Protein AF-V9L5N9-F1 (afdb_monomer_lite)

Radius of gyration: 53.15 Å; chains: 1; bounding box: 118×44×153 Å

pLDDT: mean 70.52, std 23.65, range [28.75, 98.44]

Organism: Callorhinchus milii (NCBI:txid7868)

Secondary structure (DSSP, 8-state):
-----PPP--------------SGGGGGGSS--------------------PPPPP-------S--HHHHHHHHHHHHHHHHHTSHHHHHHHHHHHHHHHHHHHHHHHHHHHHHHHHHHHHHHHHHHHHHHHHHHHHHHHHHHIIIIIHHHHHHHHHHHHHHHHHHHHHHHHHHHHHHHS-S--TT---TTT--TTHHHHTS-S-------S---GGGHHHHHHHHHHHHHHHHHH------

Sequence (242 aa):
MPVVRAKPDIIIFHSPVDHYSSIDTIHLFVEKKTGEEDEEAQALSDPEATSATKPLRESRSEKRVSDDLSAFTDLTKQECLAWLSKKSFDHLQAKVNMEYSESDALCQTIRDTEETFIKDVNKYLAHTDMLNLRKKELLYKKWTECVYNPQQQKLNAITNQGIERRRAPILQYLDYCNKMEPVLLEDYNPDDYNPYVLHMCKPQYLKVKDSLLKNPMHFQTQSRLEEDSVLLQCQTGLKFWK

InterPro domains:
  IPR040046 Protein FAM228 [PF28229] (97-236)
  IPR040046 Protein FAM228 [PTHR28584] (51-237)

Structure (mmCIF, N/CA/C/O backbone):
data_AF-V9L5N9-F1
#
_entry.id   AF-V9L5N9-F1
#
loop_
_atom_site.group_PDB
_atom_site.id
_atom_site.type_symbol
_atom_site.label_atom_id
_atom_site.label_alt_id
_atom_site.label_comp_id
_atom_site.label_asym_id
_atom_site.label_entity_id
_atom_site.label_seq_id
_atom_site.pdbx_PDB_ins_code
_atom_site.Cartn_x
_atom_site.Cartn_y
_atom_site.Cartn_z
_atom_site.occupancy
_atom_site.B_iso_or_equiv
_atom_site.auth_seq_id
_atom_site.auth_comp_id
_atom_site.auth_asym_id
_atom_site.auth_atom_id
_atom_site.pdbx_PDB_model_num
ATOM 1 N N . MET A 1 1 ? 3.834 -26.212 64.460 1.00 39.19 1 MET A N 1
ATOM 2 C CA . MET A 1 1 ? 3.071 -26.532 63.231 1.00 39.19 1 MET A CA 1
ATOM 3 C C . MET A 1 1 ? 3.168 -25.334 62.297 1.00 39.19 1 MET A C 1
ATOM 5 O O . MET A 1 1 ? 3.064 -24.222 62.806 1.00 39.19 1 MET A O 1
ATOM 9 N N . PRO A 1 2 ? 3.487 -25.509 61.004 1.00 34.94 2 PRO A N 1
ATOM 10 C CA . PRO A 1 2 ? 3.842 -24.390 60.142 1.00 34.94 2 PRO A CA 1
ATOM 11 C C . PRO A 1 2 ? 2.596 -23.644 59.652 1.00 34.94 2 PRO A C 1
ATOM 13 O O . PRO A 1 2 ? 1.600 -24.243 59.260 1.00 34.94 2 PRO A O 1
ATOM 16 N N . VAL A 1 3 ? 2.691 -22.317 59.680 1.00 41.91 3 VAL A N 1
ATOM 17 C CA . VAL A 1 3 ? 1.712 -21.368 59.144 1.00 41.91 3 VAL A CA 1
ATOM 18 C C . VAL A 1 3 ? 1.886 -21.317 57.628 1.00 41.91 3 VAL A C 1
ATOM 20 O O . VAL A 1 3 ? 2.850 -20.734 57.134 1.00 41.91 3 VAL A O 1
ATOM 23 N N . VAL A 1 4 ? 0.965 -21.926 56.883 1.00 36.81 4 VAL A N 1
ATOM 24 C CA . VAL A 1 4 ? 0.913 -21.807 55.421 1.00 36.81 4 VAL A CA 1
ATOM 25 C C . VAL A 1 4 ? 0.045 -20.597 55.086 1.00 36.81 4 VAL A C 1
ATOM 27 O O . VAL A 1 4 ? -1.178 -20.674 55.055 1.00 36.81 4 VAL A O 1
ATOM 30 N N . ARG A 1 5 ? 0.687 -19.445 54.874 1.00 33.94 5 ARG A N 1
ATOM 31 C CA . ARG A 1 5 ? 0.040 -18.289 54.244 1.00 33.94 5 ARG A CA 1
ATOM 32 C C . ARG A 1 5 ? -0.062 -18.560 52.744 1.00 33.94 5 ARG A C 1
ATOM 34 O O . ARG A 1 5 ? 0.949 -18.502 52.046 1.00 33.94 5 ARG A O 1
ATOM 41 N N . ALA A 1 6 ? -1.268 -18.857 52.266 1.00 41.09 6 ALA A N 1
ATOM 42 C CA . ALA A 1 6 ? -1.577 -18.824 50.843 1.00 41.09 6 ALA A CA 1
ATOM 43 C C . ALA A 1 6 ? -1.470 -17.371 50.351 1.00 41.09 6 ALA A C 1
ATOM 45 O O . ALA A 1 6 ? -2.008 -16.450 50.969 1.00 41.09 6 ALA A O 1
ATOM 46 N N . LYS A 1 7 ? -0.695 -17.159 49.287 1.00 40.31 7 LYS A N 1
ATOM 47 C CA . LYS A 1 7 ? -0.558 -15.859 48.621 1.00 40.31 7 LYS A CA 1
ATOM 48 C C . LYS A 1 7 ? -1.829 -15.589 47.802 1.00 40.31 7 LYS A C 1
ATOM 50 O O . LYS A 1 7 ? -2.395 -16.546 47.282 1.00 40.31 7 LYS A O 1
ATOM 55 N N . PRO A 1 8 ? -2.271 -14.331 47.649 1.00 44.78 8 PRO A N 1
ATOM 56 C CA . PRO A 1 8 ? -3.324 -14.013 46.697 1.00 44.78 8 PRO A CA 1
ATOM 57 C C . PRO A 1 8 ? -2.760 -14.134 45.277 1.00 44.78 8 PRO A C 1
ATOM 59 O O . PRO A 1 8 ? -1.847 -13.394 44.902 1.00 44.78 8 PRO A O 1
ATOM 62 N N . ASP A 1 9 ? -3.292 -15.074 44.501 1.00 36.75 9 ASP A N 1
ATOM 63 C CA . ASP A 1 9 ? -3.024 -15.170 43.071 1.00 36.75 9 ASP A CA 1
ATOM 64 C C . ASP A 1 9 ? -3.636 -13.949 42.373 1.00 36.75 9 ASP A C 1
ATOM 66 O O . ASP A 1 9 ? -4.853 -13.793 42.259 1.00 36.75 9 ASP A O 1
ATOM 70 N N . ILE A 1 10 ? -2.771 -13.035 41.937 1.00 37.66 10 ILE A N 1
ATOM 71 C CA . ILE A 1 10 ? -3.142 -11.895 41.101 1.00 37.66 10 ILE A CA 1
ATOM 72 C C . ILE A 1 10 ? -3.425 -12.444 39.701 1.00 37.66 10 ILE A C 1
ATOM 74 O O . ILE A 1 10 ? -2.506 -12.824 38.977 1.00 37.66 10 ILE A O 1
ATOM 78 N N . ILE A 1 11 ? -4.696 -12.471 39.303 1.00 39.16 11 ILE A N 1
ATOM 79 C CA . ILE A 1 11 ? -5.084 -12.770 37.921 1.00 39.16 11 ILE A CA 1
ATOM 80 C C . ILE A 1 11 ? -4.757 -11.536 37.072 1.00 39.16 11 ILE A C 1
ATOM 82 O O . ILE A 1 11 ? -5.504 -10.557 37.042 1.00 39.16 11 ILE A O 1
ATOM 86 N N . ILE A 1 12 ? -3.609 -11.571 36.397 1.00 34.81 12 ILE A N 1
ATOM 87 C CA . ILE A 1 12 ? -3.233 -10.578 35.389 1.00 34.81 12 ILE A CA 1
ATOM 88 C C . ILE A 1 12 ? -3.957 -10.949 34.093 1.00 34.81 12 ILE A C 1
ATOM 90 O O . ILE A 1 12 ? -3.618 -11.934 33.439 1.00 34.81 12 ILE A O 1
ATOM 94 N N . PHE A 1 13 ? -4.948 -10.150 33.697 1.00 31.16 13 PHE A N 1
ATOM 95 C CA . PHE A 1 13 ? -5.465 -10.194 32.332 1.00 31.16 13 PHE A CA 1
ATOM 96 C C . PHE A 1 13 ? -4.385 -9.644 31.399 1.00 31.16 13 PHE A C 1
ATOM 98 O O . PHE A 1 13 ? -4.213 -8.431 31.274 1.00 31.16 13 PHE A O 1
ATOM 105 N N . HIS A 1 14 ? -3.642 -10.533 30.742 1.00 33.44 14 HIS A N 1
ATOM 106 C CA . HIS A 1 14 ? -2.854 -10.143 29.582 1.00 33.44 14 HIS A CA 1
ATOM 107 C C . HIS A 1 14 ? -3.817 -9.727 28.467 1.00 33.44 14 HIS A C 1
ATOM 109 O O . HIS A 1 14 ? -4.428 -10.563 27.807 1.00 33.44 14 HIS A O 1
ATOM 115 N N . SER A 1 15 ? -3.956 -8.415 28.271 1.00 32.97 15 SER A N 1
ATOM 116 C CA . SER A 1 15 ? -4.407 -7.869 26.994 1.00 32.97 15 SER A CA 1
ATOM 117 C C . SER A 1 15 ? -3.386 -8.302 25.940 1.00 32.97 15 SER A C 1
ATOM 119 O O . SER A 1 15 ? -2.205 -7.983 26.113 1.00 32.97 15 SER A O 1
ATOM 121 N N . PRO A 1 16 ? -3.781 -9.018 24.873 1.00 39.06 16 PRO A N 1
ATOM 122 C CA . PRO A 1 16 ? -2.886 -9.263 23.757 1.00 39.06 16 PRO A CA 1
ATOM 123 C C . PRO A 1 16 ? -2.485 -7.902 23.195 1.00 39.06 16 PRO A C 1
ATOM 125 O O . PRO A 1 16 ? -3.330 -7.106 22.790 1.00 39.06 16 PRO A O 1
ATOM 128 N N . VAL A 1 17 ? -1.196 -7.597 23.269 1.00 36.97 17 VAL A N 1
ATOM 129 C CA . VAL A 1 17 ? -0.604 -6.492 22.529 1.00 36.97 17 VAL A CA 1
ATOM 130 C C . VAL A 1 17 ? -0.680 -6.902 21.064 1.00 36.97 17 VAL A C 1
ATOM 132 O O . VAL A 1 17 ? -0.087 -7.908 20.677 1.00 36.97 17 VAL A O 1
ATOM 135 N N . ASP A 1 18 ? -1.450 -6.160 20.272 1.00 39.38 18 ASP A N 1
ATOM 136 C CA . ASP A 1 18 ? -1.553 -6.340 18.827 1.00 39.38 18 ASP A CA 1
ATOM 137 C C . ASP A 1 18 ? -0.185 -6.083 18.175 1.00 39.38 18 ASP A C 1
ATOM 139 O O . ASP A 1 18 ? 0.149 -4.972 17.762 1.00 39.38 18 ASP A O 1
ATOM 143 N N . HIS A 1 19 ? 0.637 -7.125 18.073 1.00 42.03 19 HIS A N 1
ATOM 144 C CA . HIS A 1 19 ? 1.771 -7.149 17.161 1.00 42.03 19 HIS A CA 1
ATOM 145 C C . HIS A 1 19 ? 1.261 -7.408 15.743 1.00 42.03 19 HIS A C 1
ATOM 147 O O . HIS A 1 19 ? 1.323 -8.522 15.236 1.00 42.03 19 HIS A O 1
ATOM 153 N N . TYR A 1 20 ? 0.795 -6.350 15.083 1.00 44.72 20 TYR A N 1
ATOM 154 C CA . TYR A 1 20 ? 0.685 -6.318 13.627 1.00 44.72 20 TYR A CA 1
ATOM 155 C C . TYR A 1 20 ? 1.565 -5.198 13.082 1.00 44.72 20 TYR A C 1
ATOM 157 O O . TYR A 1 20 ? 1.098 -4.149 12.653 1.00 44.72 20 TYR A O 1
ATOM 165 N N . SER A 1 21 ? 2.872 -5.444 13.095 1.00 43.88 21 SER A N 1
ATOM 166 C CA . SER A 1 21 ? 3.776 -4.833 12.129 1.00 43.88 21 SER A CA 1
ATOM 167 C C . SER A 1 21 ? 4.086 -5.910 11.101 1.00 43.88 21 SER A C 1
ATOM 169 O O . SER A 1 21 ? 5.015 -6.687 11.281 1.00 43.88 21 SER A O 1
ATOM 171 N N . SER A 1 22 ? 3.257 -6.016 10.063 1.00 43.41 22 SER A N 1
ATOM 172 C CA . SER A 1 22 ? 3.577 -6.853 8.908 1.00 43.41 22 SER A CA 1
ATOM 173 C C . SER A 1 22 ? 3.406 -6.055 7.625 1.00 43.41 22 SER A C 1
ATOM 175 O O . SER A 1 22 ? 2.362 -6.066 6.977 1.00 43.41 22 SER A O 1
ATOM 177 N N . ILE A 1 23 ? 4.459 -5.309 7.302 1.00 46.03 23 ILE A N 1
ATOM 178 C CA . ILE A 1 23 ? 4.736 -4.838 5.941 1.00 46.03 23 ILE A CA 1
ATOM 179 C C . ILE A 1 23 ? 5.677 -5.844 5.234 1.00 46.03 23 ILE A C 1
ATOM 181 O O . ILE A 1 23 ? 5.752 -5.861 4.009 1.00 46.03 23 ILE A O 1
ATOM 185 N N . ASP A 1 24 ? 6.282 -6.783 5.974 1.00 40.72 24 ASP A N 1
ATOM 186 C CA . ASP A 1 24 ? 7.275 -7.729 5.447 1.00 40.72 24 ASP A CA 1
ATOM 187 C C . ASP A 1 24 ? 6.668 -8.971 4.767 1.00 40.72 24 ASP A C 1
ATOM 189 O O . ASP A 1 24 ? 7.335 -9.629 3.970 1.00 40.72 24 ASP A O 1
ATOM 193 N N . THR A 1 25 ? 5.389 -9.296 4.998 1.00 41.34 25 THR A N 1
ATOM 194 C CA . THR A 1 25 ? 4.766 -10.488 4.382 1.00 41.34 25 THR A CA 1
ATOM 195 C C . THR A 1 25 ? 4.546 -10.355 2.866 1.00 41.34 25 THR A C 1
ATOM 197 O O . THR A 1 25 ? 4.414 -11.367 2.183 1.00 41.34 25 THR A O 1
ATOM 200 N N . ILE A 1 26 ? 4.551 -9.146 2.294 1.00 42.66 26 ILE A N 1
ATOM 201 C CA . ILE A 1 26 ? 4.240 -8.963 0.862 1.00 42.66 26 ILE A CA 1
ATOM 202 C C . ILE A 1 26 ? 5.464 -9.210 -0.044 1.00 42.66 26 ILE A C 1
ATOM 204 O O . ILE A 1 26 ? 5.298 -9.538 -1.217 1.00 42.66 26 ILE A O 1
ATOM 208 N N . HIS A 1 27 ? 6.692 -9.166 0.485 1.00 41.16 27 HIS A N 1
ATOM 209 C CA . HIS A 1 27 ? 7.901 -9.389 -0.322 1.00 41.16 27 HIS A CA 1
ATOM 210 C C . HIS A 1 27 ? 8.178 -10.862 -0.673 1.00 41.16 27 HIS A C 1
ATOM 212 O O . HIS A 1 27 ? 8.952 -11.131 -1.585 1.00 41.16 27 HIS A O 1
ATOM 218 N N . LEU A 1 28 ? 7.512 -11.823 -0.026 1.00 41.47 28 LEU A N 1
ATOM 219 C CA . LEU A 1 28 ? 7.786 -13.254 -0.221 1.00 41.47 28 LEU A CA 1
ATOM 220 C C . LEU A 1 28 ? 7.061 -13.907 -1.412 1.00 41.47 28 LEU A C 1
ATOM 222 O O . LEU A 1 2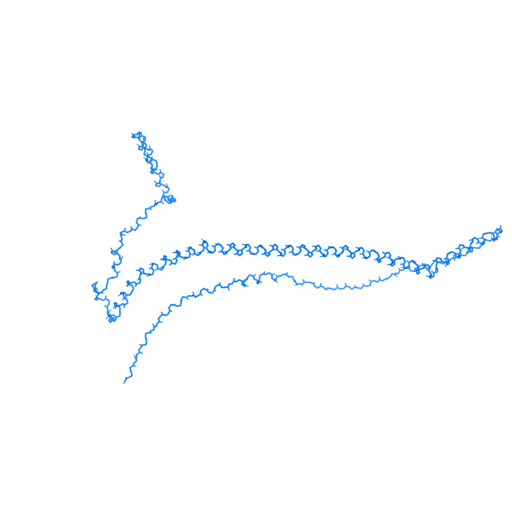8 ? 7.274 -15.089 -1.670 1.00 41.47 28 LEU A O 1
ATOM 226 N N . PHE A 1 29 ? 6.211 -13.176 -2.143 1.00 32.34 29 PHE A N 1
ATOM 227 C CA . PHE A 1 29 ? 5.355 -13.768 -3.185 1.00 32.34 29 PHE A CA 1
ATOM 228 C C . PHE A 1 29 ? 5.763 -13.463 -4.637 1.00 32.34 29 PHE A C 1
ATOM 230 O O . PHE A 1 29 ? 5.123 -13.971 -5.554 1.00 32.34 29 PHE A O 1
ATOM 237 N N . VAL A 1 30 ? 6.816 -12.667 -4.873 1.00 39.12 30 VAL A N 1
ATOM 238 C CA . VAL A 1 30 ? 7.203 -12.229 -6.235 1.00 39.12 30 VAL A CA 1
ATOM 239 C C . VAL A 1 30 ? 8.427 -12.971 -6.800 1.00 39.12 30 VAL A C 1
ATOM 241 O O . VAL A 1 30 ? 8.606 -13.008 -8.011 1.00 39.12 30 VAL A O 1
ATOM 244 N N . GLU A 1 31 ? 9.226 -13.662 -5.984 1.00 38.25 31 GLU A N 1
ATOM 245 C CA . GLU A 1 31 ? 10.528 -14.204 -6.425 1.00 38.25 31 GLU A CA 1
ATOM 246 C C . GLU A 1 31 ? 10.532 -15.651 -6.953 1.00 38.25 31 GLU A C 1
ATOM 248 O O . GLU A 1 31 ? 11.592 -16.206 -7.231 1.00 38.25 31 GLU A O 1
ATOM 253 N N . LYS A 1 32 ? 9.373 -16.293 -7.147 1.00 38.16 32 LYS A N 1
ATOM 254 C CA . LYS A 1 32 ? 9.316 -17.689 -7.621 1.00 38.16 32 LYS A CA 1
ATOM 255 C C . LYS A 1 32 ? 8.716 -17.832 -9.016 1.00 38.16 32 LYS A C 1
ATOM 257 O O . LYS A 1 32 ? 7.651 -18.415 -9.176 1.00 38.16 32 LYS A O 1
ATOM 262 N N . LYS A 1 33 ? 9.423 -17.330 -10.030 1.00 41.47 33 LYS A N 1
ATOM 263 C CA . LYS A 1 33 ? 9.364 -17.822 -11.420 1.00 41.47 33 LYS A CA 1
ATOM 264 C C . LYS A 1 33 ? 10.458 -17.144 -12.241 1.00 41.47 33 LYS A C 1
ATOM 266 O O . LYS A 1 33 ? 10.246 -16.026 -12.678 1.00 41.47 33 LYS A O 1
ATOM 271 N N . THR A 1 34 ? 11.579 -17.841 -12.425 1.00 31.41 34 THR A N 1
ATOM 272 C CA . THR A 1 34 ? 12.299 -18.050 -13.701 1.00 31.41 34 THR A CA 1
ATOM 273 C C . THR A 1 34 ? 13.664 -18.658 -13.390 1.00 31.41 34 THR A C 1
ATOM 275 O O . THR A 1 34 ? 14.530 -17.980 -12.846 1.00 31.41 34 THR A O 1
ATOM 278 N N . GLY A 1 35 ? 13.843 -19.928 -13.734 1.00 28.75 35 GLY A N 1
ATOM 279 C CA . GLY A 1 35 ? 15.122 -20.621 -13.660 1.00 28.75 35 GLY A CA 1
ATOM 280 C C . GLY A 1 35 ? 14.928 -22.095 -13.983 1.00 28.75 35 GLY A C 1
ATOM 281 O O . GLY A 1 35 ? 14.413 -22.806 -13.130 1.00 28.75 35 GLY A O 1
ATOM 282 N N . GLU A 1 36 ? 15.247 -22.456 -15.228 1.00 32.03 36 GLU A N 1
ATOM 283 C CA . GLU A 1 36 ? 15.777 -23.737 -15.742 1.00 32.03 36 GLU A CA 1
ATOM 284 C C . GLU A 1 36 ? 15.281 -23.961 -17.175 1.00 32.03 36 GLU A C 1
ATOM 286 O O . GLU A 1 36 ? 14.078 -24.065 -17.400 1.00 32.03 36 GLU A O 1
ATOM 291 N N . GLU A 1 37 ? 16.215 -23.973 -18.131 1.00 35.81 37 GLU A N 1
ATOM 292 C CA . GLU A 1 37 ? 16.385 -25.069 -19.096 1.00 35.81 37 GLU A CA 1
ATOM 293 C C . GLU A 1 37 ? 17.748 -24.927 -19.813 1.00 35.81 37 GLU A C 1
ATOM 295 O O . GLU A 1 37 ? 18.159 -23.835 -20.217 1.00 35.81 37 GLU A O 1
ATOM 300 N N . ASP A 1 38 ? 18.433 -26.068 -19.859 1.00 32.03 38 ASP A N 1
ATOM 301 C CA . ASP A 1 38 ? 19.816 -26.395 -20.239 1.00 32.03 38 ASP A CA 1
ATOM 302 C C . ASP A 1 38 ? 20.043 -26.364 -21.775 1.00 32.03 38 ASP A C 1
ATOM 304 O O . ASP A 1 38 ? 19.097 -26.458 -22.551 1.00 32.03 38 ASP A O 1
ATOM 308 N N . GLU A 1 39 ? 21.210 -25.958 -22.292 1.00 37.78 39 GLU A N 1
ATOM 309 C CA . GLU A 1 39 ? 22.422 -26.742 -22.637 1.00 37.78 39 GLU A CA 1
ATOM 310 C C . GLU A 1 39 ? 22.348 -27.586 -23.945 1.00 37.78 39 GLU A C 1
ATOM 312 O O . GLU A 1 39 ? 21.464 -28.411 -24.143 1.00 37.78 39 GLU A O 1
ATOM 317 N N . GLU A 1 40 ? 23.375 -27.390 -24.792 1.00 32.34 40 GLU A N 1
ATOM 318 C CA . GLU A 1 40 ? 24.096 -28.401 -25.603 1.00 32.34 40 GLU A CA 1
ATOM 319 C C . GLU A 1 40 ? 24.049 -28.408 -27.162 1.00 32.34 40 GLU A C 1
ATOM 321 O O . GLU A 1 40 ? 23.013 -28.317 -27.816 1.00 32.34 40 GLU A O 1
ATOM 326 N N . ALA A 1 41 ? 25.270 -28.635 -27.690 1.00 32.38 41 ALA A N 1
ATOM 327 C CA . ALA A 1 41 ? 25.750 -29.146 -28.991 1.00 32.38 41 ALA A CA 1
ATOM 328 C C . ALA A 1 41 ? 25.842 -28.174 -30.193 1.00 32.38 41 ALA A C 1
ATOM 330 O O . ALA A 1 41 ? 24.863 -27.552 -30.575 1.00 32.38 41 ALA A O 1
ATOM 331 N N . GLN A 1 42 ? 26.978 -27.896 -30.863 1.00 31.14 42 GLN A N 1
ATOM 332 C CA . GLN A 1 42 ? 28.219 -28.583 -31.312 1.00 31.14 42 GLN A CA 1
ATOM 333 C C . GLN A 1 42 ? 28.302 -28.683 -32.856 1.00 31.14 42 GLN A C 1
ATOM 335 O O . GLN A 1 42 ? 27.520 -29.380 -33.486 1.00 31.14 42 GLN A O 1
ATOM 340 N N . ALA A 1 43 ? 29.377 -28.072 -33.379 1.00 30.12 43 ALA A N 1
ATOM 341 C CA . ALA A 1 43 ? 30.320 -28.568 -34.399 1.00 30.12 43 ALA A CA 1
ATOM 342 C C . ALA A 1 43 ? 30.032 -28.512 -35.926 1.00 30.12 43 ALA A C 1
ATOM 344 O O . ALA A 1 43 ? 29.044 -29.045 -36.411 1.00 30.12 43 ALA A O 1
ATOM 345 N N . LEU A 1 44 ? 31.088 -28.043 -36.634 1.00 31.64 44 LEU A N 1
ATOM 346 C CA . LEU A 1 44 ? 31.583 -28.407 -37.989 1.00 31.64 44 LEU A CA 1
ATOM 347 C C . LEU A 1 44 ? 30.697 -28.018 -39.200 1.00 31.64 44 LEU A C 1
ATOM 349 O O . LEU A 1 44 ? 29.489 -28.162 -39.162 1.00 31.64 44 LEU A O 1
ATOM 353 N N . SER A 1 45 ? 31.185 -27.544 -40.353 1.00 30.98 45 SER A N 1
ATOM 354 C CA . SER A 1 45 ? 32.505 -27.608 -41.005 1.00 30.98 45 SER A CA 1
ATOM 355 C C . SER A 1 45 ? 32.542 -26.625 -42.194 1.00 30.98 45 SER A C 1
ATOM 357 O O . SER A 1 45 ? 3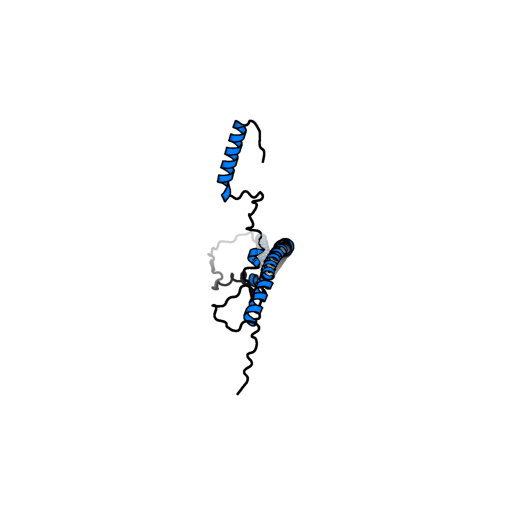1.505 -26.326 -42.782 1.00 30.98 45 SER A O 1
ATOM 359 N N . ASP A 1 46 ? 33.749 -26.185 -42.551 1.00 36.12 46 ASP A N 1
ATOM 360 C CA . ASP A 1 46 ? 34.112 -25.369 -43.722 1.00 36.12 46 ASP A CA 1
ATOM 361 C C . ASP A 1 46 ? 34.248 -26.206 -45.031 1.00 36.12 46 ASP A C 1
ATOM 363 O O . ASP A 1 46 ? 34.119 -27.432 -44.983 1.00 36.12 46 ASP A O 1
ATOM 367 N N . PRO A 1 47 ? 34.464 -25.578 -46.212 1.00 42.88 47 PRO A N 1
ATOM 368 C CA . PRO A 1 47 ? 33.859 -25.976 -47.484 1.00 42.88 47 PRO A CA 1
ATOM 369 C C . PRO A 1 47 ? 34.718 -26.903 -48.355 1.00 42.88 47 PRO A C 1
ATOM 371 O O . PRO A 1 47 ? 35.943 -26.808 -48.403 1.00 42.88 47 PRO A O 1
ATOM 374 N N . GLU A 1 48 ? 34.047 -27.730 -49.159 1.00 29.00 48 GLU A N 1
ATOM 375 C CA . GLU A 1 48 ? 34.669 -28.607 -50.150 1.00 29.00 48 GLU A CA 1
ATOM 376 C C . GLU A 1 48 ? 34.034 -28.377 -51.530 1.00 29.00 48 GLU A C 1
ATOM 378 O O . GLU A 1 48 ? 32.864 -28.679 -51.742 1.00 29.00 48 GLU A O 1
ATOM 383 N N . ALA A 1 49 ? 34.806 -27.832 -52.475 1.00 32.06 49 ALA A N 1
ATOM 384 C CA . ALA A 1 49 ? 34.619 -28.061 -53.912 1.00 32.06 49 ALA A CA 1
ATOM 385 C C . ALA A 1 49 ? 35.858 -27.590 -54.684 1.00 32.06 49 ALA A C 1
ATOM 387 O O . ALA A 1 49 ? 35.941 -26.479 -55.208 1.00 32.06 49 ALA A O 1
ATOM 388 N N . THR A 1 50 ? 36.836 -28.484 -54.766 1.00 34.59 50 THR A N 1
ATOM 389 C CA . THR A 1 50 ? 37.859 -28.469 -55.807 1.00 34.59 50 THR A CA 1
ATOM 390 C C . THR A 1 50 ? 37.243 -28.995 -57.106 1.00 34.59 50 THR A C 1
ATOM 392 O O . THR A 1 50 ? 36.590 -30.033 -57.120 1.00 34.59 50 THR A O 1
ATOM 395 N N . SER A 1 51 ? 37.472 -28.321 -58.234 1.00 35.53 51 SER A N 1
ATOM 396 C CA . SER A 1 51 ? 37.454 -29.005 -59.531 1.00 35.53 51 SER A CA 1
ATOM 397 C C . SER A 1 51 ? 38.472 -28.378 -60.479 1.00 35.53 51 SER A C 1
ATOM 399 O O . SER A 1 51 ? 38.322 -27.286 -61.023 1.00 35.53 51 SER A O 1
ATOM 401 N N . ALA A 1 52 ? 39.572 -29.108 -60.630 1.00 33.16 52 ALA A N 1
ATOM 402 C CA . ALA A 1 52 ? 40.576 -28.894 -61.650 1.00 33.16 52 ALA A CA 1
ATOM 403 C C . ALA A 1 52 ? 39.994 -29.284 -63.016 1.00 33.16 52 ALA A C 1
ATOM 405 O O . ALA A 1 52 ? 39.649 -30.444 -63.240 1.00 33.16 52 ALA A O 1
ATOM 406 N N . THR A 1 53 ? 39.934 -28.333 -63.947 1.00 36.44 53 THR A N 1
ATOM 407 C CA . THR A 1 53 ? 39.646 -28.616 -65.358 1.00 36.44 53 THR A CA 1
ATOM 408 C C . THR A 1 53 ? 40.968 -28.607 -66.128 1.00 36.44 53 THR A C 1
ATOM 410 O O . THR A 1 53 ? 41.682 -27.608 -66.146 1.00 36.44 53 THR A O 1
ATOM 413 N N . LYS A 1 54 ? 41.330 -29.751 -66.722 1.00 49.00 54 LYS A N 1
ATOM 414 C CA . LYS A 1 54 ? 42.499 -29.916 -67.607 1.00 49.00 54 LYS A CA 1
ATOM 415 C C . LYS A 1 54 ? 42.264 -29.176 -68.936 1.00 49.00 54 LYS A C 1
ATOM 417 O O . LYS A 1 54 ? 41.138 -29.228 -69.428 1.00 49.00 54 LYS A O 1
ATOM 422 N N . PRO A 1 55 ? 43.283 -28.575 -69.581 1.00 36.59 55 PRO A N 1
ATOM 423 C CA . PRO A 1 55 ? 43.096 -27.975 -70.894 1.00 36.59 55 PRO A CA 1
ATOM 424 C C . PRO A 1 55 ? 43.241 -29.017 -72.012 1.00 36.59 55 PRO A C 1
ATOM 426 O O . PRO A 1 55 ? 44.176 -29.823 -72.035 1.00 36.59 55 PRO A O 1
ATOM 429 N N . LEU A 1 56 ? 42.299 -28.968 -72.954 1.00 33.34 56 LEU A N 1
ATOM 430 C CA . LEU A 1 56 ? 42.347 -29.653 -74.239 1.00 33.34 56 LEU A CA 1
ATOM 431 C C . LEU A 1 56 ? 43.312 -28.897 -75.161 1.00 33.34 56 LEU A C 1
ATOM 433 O O . LEU A 1 56 ? 43.178 -27.698 -75.395 1.00 33.34 56 LEU A O 1
ATOM 437 N N . ARG A 1 57 ? 44.316 -29.622 -75.648 1.00 33.75 57 ARG A N 1
ATOM 438 C CA . ARG A 1 57 ? 45.333 -29.164 -76.592 1.00 33.75 57 ARG A CA 1
ATOM 439 C C . ARG A 1 57 ? 44.699 -28.975 -77.969 1.00 33.75 57 ARG A C 1
ATOM 441 O O . ARG A 1 57 ? 44.399 -29.964 -78.628 1.00 33.75 57 ARG A O 1
ATOM 448 N N . GLU A 1 58 ? 44.586 -27.734 -78.428 1.00 32.06 58 GLU A N 1
ATOM 449 C CA . GLU A 1 58 ? 44.306 -27.429 -79.831 1.00 32.06 58 GLU A CA 1
ATOM 450 C C . GLU A 1 58 ? 45.385 -26.491 -80.375 1.00 32.06 58 GLU A C 1
ATOM 452 O O . GLU A 1 58 ? 45.646 -25.409 -79.855 1.00 32.06 58 GLU A O 1
ATOM 457 N N . SER A 1 59 ? 46.095 -26.976 -81.389 1.00 37.47 59 SER A N 1
ATOM 458 C CA . SER A 1 59 ? 47.140 -26.255 -82.103 1.00 37.47 59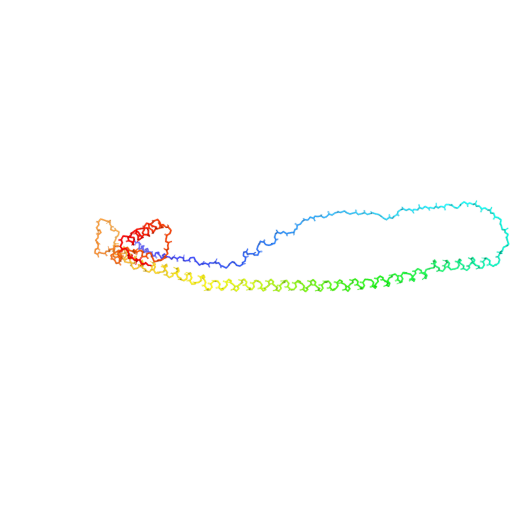 SER A CA 1
ATOM 459 C C . SER A 1 59 ? 46.569 -25.790 -83.434 1.00 37.47 59 SER A C 1
ATOM 461 O O . SER A 1 59 ? 46.225 -26.632 -84.262 1.00 37.47 59 SER A O 1
ATOM 463 N N . ARG A 1 60 ? 46.518 -24.476 -83.689 1.00 35.84 60 ARG A N 1
ATOM 464 C CA . ARG A 1 60 ? 46.342 -23.978 -85.059 1.00 35.84 60 ARG A CA 1
ATOM 465 C C . ARG A 1 60 ? 46.958 -22.592 -85.291 1.00 35.84 60 ARG A C 1
ATOM 467 O O . ARG A 1 60 ? 46.420 -21.576 -84.882 1.00 35.84 60 ARG A O 1
ATOM 474 N N . SER A 1 61 ? 48.097 -22.637 -85.984 1.00 40.53 61 SER A N 1
ATOM 475 C CA . SER A 1 61 ? 48.661 -21.697 -86.968 1.00 40.53 61 SER A CA 1
ATOM 476 C C . SER A 1 61 ? 48.567 -20.180 -86.745 1.00 40.53 61 SER A C 1
ATOM 478 O O . SER A 1 61 ? 47.523 -19.562 -86.941 1.00 40.53 61 SER A O 1
ATOM 480 N N . GLU A 1 62 ? 49.745 -19.591 -86.545 1.00 43.41 62 GLU A N 1
ATOM 481 C CA . GLU A 1 62 ? 50.075 -18.178 -86.719 1.00 43.41 62 GLU A CA 1
ATOM 482 C C . GLU A 1 62 ? 49.857 -17.693 -88.162 1.00 43.41 62 GLU A C 1
ATOM 484 O O . GLU A 1 62 ? 50.251 -18.360 -89.125 1.00 43.41 62 GLU A O 1
ATOM 489 N N . LYS A 1 63 ? 49.337 -16.466 -88.309 1.00 42.56 63 LYS A N 1
ATOM 490 C CA . LYS A 1 63 ? 49.741 -15.543 -89.381 1.00 42.56 63 LYS A CA 1
ATOM 491 C C . LYS A 1 63 ? 49.381 -14.087 -89.039 1.00 42.56 63 LYS A C 1
ATOM 493 O O . LYS A 1 63 ? 48.229 -13.689 -89.119 1.00 42.56 63 LYS A O 1
ATOM 498 N N . ARG A 1 64 ? 50.440 -13.321 -88.749 1.00 52.59 64 ARG A N 1
ATOM 499 C CA . ARG A 1 64 ? 50.692 -11.908 -89.106 1.00 52.59 64 ARG A CA 1
ATOM 500 C C . ARG A 1 64 ? 49.613 -10.864 -88.775 1.00 52.59 64 ARG A C 1
ATOM 502 O O . ARG A 1 64 ? 48.951 -10.385 -89.685 1.00 52.59 64 ARG A O 1
ATOM 509 N N . VAL A 1 65 ? 49.596 -10.428 -87.513 1.00 52.03 65 VAL A N 1
ATOM 510 C CA . VAL A 1 65 ? 49.452 -9.022 -87.054 1.00 52.03 65 VAL A CA 1
ATOM 511 C C . VAL A 1 65 ? 50.173 -8.957 -85.694 1.00 52.03 65 VAL A C 1
ATOM 513 O O . VAL A 1 65 ? 49.541 -9.045 -84.649 1.00 52.03 65 VAL A O 1
ATOM 516 N N . SER A 1 66 ? 51.511 -9.017 -85.691 1.00 56.91 66 SER A N 1
ATOM 517 C CA . SER A 1 66 ? 52.259 -9.466 -84.497 1.00 56.91 66 SER A CA 1
ATOM 518 C C . SER A 1 66 ? 52.705 -8.357 -83.544 1.00 56.91 66 SER A C 1
ATOM 520 O O . SER A 1 66 ? 52.858 -8.630 -82.357 1.00 56.91 66 SER A O 1
ATOM 522 N N . ASP A 1 67 ? 52.869 -7.122 -84.012 1.00 54.38 67 ASP A N 1
ATOM 523 C CA . ASP A 1 67 ? 53.584 -6.115 -83.213 1.00 54.38 67 ASP A CA 1
ATOM 524 C C . ASP A 1 67 ? 52.634 -5.127 -82.507 1.00 54.38 67 ASP A C 1
ATOM 526 O O . ASP A 1 67 ? 52.885 -4.751 -81.366 1.00 54.38 67 ASP A O 1
ATOM 530 N N . ASP A 1 68 ? 51.471 -4.817 -83.095 1.00 53.62 68 ASP A N 1
ATOM 531 C CA . ASP A 1 68 ? 50.482 -3.916 -82.471 1.00 53.62 68 ASP A CA 1
ATOM 532 C C . ASP A 1 68 ? 49.520 -4.642 -81.507 1.00 53.62 68 ASP A C 1
ATOM 534 O O . ASP A 1 68 ? 49.087 -4.080 -80.500 1.00 53.62 68 ASP A O 1
ATOM 538 N N . LEU A 1 69 ? 49.201 -5.918 -81.770 1.00 55.00 69 LEU A N 1
ATOM 539 C CA . LEU A 1 69 ? 48.368 -6.733 -80.872 1.00 55.00 69 LEU A CA 1
ATOM 540 C C . LEU A 1 69 ? 49.156 -7.258 -79.663 1.00 55.00 69 LEU A C 1
ATOM 542 O O . LEU A 1 69 ? 48.573 -7.418 -78.594 1.00 55.00 69 LEU A O 1
ATOM 546 N N . SER A 1 70 ? 50.460 -7.520 -79.806 1.00 58.38 70 SER A N 1
ATOM 547 C CA . SER A 1 70 ? 51.295 -8.013 -78.701 1.00 58.38 70 SER A CA 1
ATOM 548 C C . SER A 1 70 ? 51.458 -6.954 -77.614 1.00 58.38 70 SER A C 1
ATOM 550 O O . SER A 1 70 ? 51.209 -7.252 -76.446 1.00 58.38 70 SER A O 1
ATOM 552 N N . ALA A 1 71 ? 51.720 -5.701 -78.001 1.00 56.81 71 ALA A N 1
ATOM 553 C CA . ALA A 1 71 ? 51.758 -4.558 -77.092 1.00 56.81 71 ALA A CA 1
ATOM 554 C C . ALA A 1 71 ? 50.426 -4.361 -76.341 1.00 56.81 71 ALA A C 1
ATOM 556 O O . ALA A 1 71 ? 50.429 -4.096 -75.139 1.00 56.81 71 ALA A O 1
ATOM 557 N N . PHE A 1 72 ? 49.286 -4.568 -77.011 1.00 57.00 72 PHE A N 1
ATOM 558 C CA . PHE A 1 72 ? 47.961 -4.517 -76.382 1.00 57.00 72 PHE A CA 1
ATOM 559 C C . PHE A 1 72 ? 47.729 -5.684 -75.406 1.00 57.00 72 PHE A C 1
ATOM 561 O O . PHE A 1 72 ? 47.204 -5.488 -74.308 1.00 57.00 72 PHE A O 1
ATOM 568 N N . THR A 1 73 ? 48.157 -6.903 -75.759 1.00 63.12 73 THR A N 1
ATOM 569 C CA . THR A 1 73 ? 48.045 -8.075 -74.871 1.00 63.12 73 THR A CA 1
ATOM 570 C C . THR A 1 73 ? 49.000 -8.036 -73.679 1.00 63.12 73 THR A C 1
ATOM 572 O O . THR A 1 73 ? 48.688 -8.595 -72.634 1.00 63.12 73 THR A O 1
ATOM 575 N N . ASP A 1 74 ? 50.157 -7.390 -73.803 1.00 64.88 74 ASP A N 1
ATOM 576 C CA . ASP A 1 74 ? 51.127 -7.288 -72.712 1.00 64.88 74 ASP A CA 1
ATOM 577 C C . ASP A 1 74 ? 50.796 -6.136 -71.762 1.00 64.88 74 ASP A C 1
ATOM 579 O O . ASP A 1 74 ? 50.924 -6.307 -70.549 1.00 64.88 74 ASP A O 1
ATOM 583 N N . LEU A 1 75 ? 50.253 -5.026 -72.276 1.00 68.81 75 LEU A N 1
ATOM 584 C CA . LEU A 1 75 ? 49.683 -3.965 -71.445 1.00 68.81 75 LEU A CA 1
ATOM 585 C C . LEU A 1 75 ? 48.507 -4.495 -70.608 1.00 68.81 75 LEU A C 1
ATOM 587 O O . LEU A 1 75 ? 48.481 -4.318 -69.392 1.00 68.81 75 LEU A O 1
ATOM 591 N N . THR A 1 76 ? 47.593 -5.244 -71.228 1.00 71.44 76 THR A N 1
ATOM 592 C CA . THR A 1 76 ? 46.452 -5.854 -70.522 1.00 71.44 76 THR A CA 1
ATOM 593 C C . THR A 1 76 ? 46.880 -6.940 -69.532 1.00 71.44 76 THR A C 1
ATOM 595 O O . THR A 1 76 ? 46.342 -7.005 -68.430 1.00 71.44 76 THR A O 1
ATOM 598 N N . LYS A 1 77 ? 47.902 -7.755 -69.834 1.00 76.56 77 LYS A N 1
ATOM 599 C CA . LYS A 1 77 ? 48.488 -8.680 -68.842 1.00 76.56 77 LYS A CA 1
ATOM 600 C C . LYS A 1 77 ? 49.137 -7.942 -67.675 1.00 76.56 77 LYS A C 1
ATOM 602 O O . LYS A 1 77 ? 49.016 -8.396 -66.540 1.00 76.56 77 LYS A O 1
ATOM 607 N N . GLN A 1 78 ? 49.833 -6.835 -67.929 1.00 76.88 78 GLN A N 1
ATOM 608 C CA . GLN A 1 78 ? 50.459 -6.028 -66.884 1.00 76.88 78 GLN A CA 1
ATOM 609 C C . GLN A 1 78 ? 49.407 -5.390 -65.968 1.00 76.88 78 GLN A C 1
ATOM 611 O O . GLN A 1 78 ? 49.581 -5.395 -64.751 1.00 76.88 78 GLN A O 1
ATOM 616 N N . GLU A 1 79 ? 48.292 -4.922 -66.526 1.00 75.31 79 GLU A N 1
ATOM 617 C CA . GLU A 1 79 ? 47.125 -4.456 -65.772 1.00 75.31 79 GLU A CA 1
ATOM 618 C C . GLU A 1 79 ? 46.477 -5.592 -64.963 1.00 75.31 79 GLU A C 1
ATOM 620 O O . GLU A 1 79 ? 46.193 -5.412 -63.779 1.00 75.31 79 GLU A O 1
ATOM 625 N N . CYS A 1 80 ? 46.332 -6.793 -65.538 1.00 76.06 80 CYS A N 1
ATOM 626 C CA . CYS A 1 80 ? 45.852 -7.971 -64.810 1.00 76.06 80 CYS A CA 1
ATOM 627 C C . CYS A 1 80 ? 46.788 -8.367 -63.654 1.00 76.06 80 CYS A C 1
ATOM 629 O O . CYS A 1 80 ? 46.319 -8.683 -62.563 1.00 76.06 80 CYS A O 1
ATOM 631 N N . LEU A 1 81 ? 48.109 -8.324 -63.850 1.00 77.44 81 LEU A N 1
ATOM 632 C CA . LEU A 1 81 ? 49.091 -8.596 -62.795 1.00 77.44 81 LEU A CA 1
ATOM 633 C C . LEU A 1 81 ? 49.109 -7.495 -61.726 1.00 77.44 81 LEU A C 1
ATOM 635 O O . LEU A 1 81 ? 49.317 -7.791 -60.550 1.00 77.44 81 LEU A O 1
ATOM 639 N N . ALA A 1 82 ? 48.863 -6.238 -62.108 1.00 77.06 82 ALA A N 1
ATOM 640 C CA . ALA A 1 82 ? 48.700 -5.129 -61.173 1.00 77.06 82 ALA A CA 1
ATOM 641 C C . ALA A 1 82 ? 47.420 -5.281 -60.334 1.00 77.06 82 ALA A C 1
ATOM 643 O O . ALA A 1 82 ? 47.452 -5.013 -59.131 1.00 77.06 82 ALA A O 1
ATOM 644 N N . TRP A 1 83 ? 46.334 -5.778 -60.932 1.00 77.56 83 TRP A N 1
ATOM 645 C CA . TRP A 1 83 ? 45.075 -6.095 -60.251 1.00 77.56 83 TRP A CA 1
ATOM 646 C C . TRP A 1 83 ? 45.155 -7.339 -59.353 1.00 77.56 83 TRP A C 1
ATOM 648 O O . TRP A 1 83 ? 44.465 -7.422 -58.346 1.00 77.56 83 TRP A O 1
ATOM 658 N N . LEU A 1 84 ? 46.026 -8.298 -59.675 1.00 80.81 84 LEU A N 1
ATOM 659 C CA . LEU A 1 84 ? 46.344 -9.443 -58.809 1.00 80.81 84 LEU A CA 1
ATOM 660 C C . LEU A 1 84 ? 47.492 -9.145 -57.830 1.00 80.81 84 LEU A C 1
ATOM 662 O O . LEU A 1 84 ? 47.945 -10.030 -57.101 1.00 80.81 84 LEU A O 1
ATOM 666 N N . SER A 1 85 ? 48.009 -7.913 -57.815 1.00 87.94 85 SER A N 1
ATOM 667 C CA . SER A 1 85 ? 49.148 -7.558 -56.975 1.00 87.94 85 SER A CA 1
ATOM 668 C C . SER A 1 85 ? 48.737 -7.413 -55.513 1.00 87.94 85 SER A C 1
ATOM 670 O O . SER A 1 85 ? 47.659 -6.907 -55.194 1.00 87.94 85 SER A O 1
ATOM 672 N N . LYS A 1 86 ? 49.657 -7.741 -54.599 1.00 85.94 86 LYS A N 1
ATOM 673 C CA . LYS A 1 86 ? 49.464 -7.550 -53.154 1.00 85.94 86 LYS A CA 1
ATOM 674 C C . LYS A 1 86 ? 49.024 -6.121 -52.790 1.00 85.94 86 LYS A C 1
ATOM 676 O O . LYS A 1 86 ? 48.170 -5.949 -51.936 1.00 85.94 86 LYS A O 1
ATOM 681 N N . LYS A 1 87 ? 49.539 -5.103 -53.492 1.00 86.06 87 LYS A N 1
ATOM 682 C CA . LYS A 1 87 ? 49.186 -3.691 -53.255 1.00 86.06 87 LYS A CA 1
ATOM 683 C C . LYS A 1 87 ? 47.709 -3.394 -53.534 1.00 86.06 87 LYS A C 1
ATOM 685 O O . LYS A 1 87 ? 47.105 -2.609 -52.812 1.00 86.06 87 LYS A O 1
ATOM 690 N N . SER A 1 88 ? 47.141 -4.003 -54.575 1.00 86.25 88 SER A N 1
ATOM 691 C CA . SER A 1 88 ? 45.721 -3.841 -54.911 1.00 86.25 88 SER A CA 1
ATOM 692 C C . SER A 1 88 ? 44.810 -4.539 -53.895 1.00 86.25 88 SER A C 1
ATOM 694 O O . SER A 1 88 ? 43.805 -3.963 -53.484 1.00 86.25 88 SER A O 1
ATOM 696 N N . PHE A 1 89 ? 45.214 -5.716 -53.407 1.00 89.19 89 PHE A N 1
ATOM 697 C CA . PHE A 1 89 ? 44.537 -6.415 -52.318 1.00 89.19 89 PHE A CA 1
ATOM 698 C C . PHE A 1 89 ? 44.588 -5.613 -51.011 1.00 89.19 89 PHE A C 1
ATOM 700 O O . PHE A 1 89 ? 43.545 -5.366 -50.415 1.00 89.19 89 PHE A O 1
ATOM 707 N N . ASP A 1 90 ? 45.771 -5.131 -50.610 1.00 90.44 90 ASP A N 1
ATOM 708 C CA . ASP A 1 90 ? 45.948 -4.312 -49.403 1.00 90.44 90 ASP A CA 1
ATOM 709 C C . ASP A 1 90 ? 45.091 -3.031 -49.471 1.00 90.44 90 ASP A C 1
ATOM 711 O O . ASP A 1 90 ? 44.482 -2.629 -48.480 1.00 90.44 90 ASP A O 1
ATOM 715 N N . HIS A 1 91 ? 44.986 -2.412 -50.654 1.00 90.50 91 HIS A N 1
ATOM 716 C CA . HIS A 1 91 ? 44.127 -1.249 -50.883 1.00 90.50 91 HIS A CA 1
ATOM 717 C C . HIS A 1 91 ? 42.633 -1.575 -50.737 1.00 90.50 91 HIS A C 1
ATOM 719 O O . HIS A 1 91 ? 41.909 -0.838 -50.067 1.00 90.50 91 HIS A O 1
ATOM 725 N N . LEU A 1 92 ? 42.163 -2.676 -51.332 1.00 90.81 92 LEU A N 1
ATOM 726 C CA . LEU A 1 92 ? 40.772 -3.114 -51.195 1.00 90.81 92 LEU A CA 1
ATOM 727 C C . LEU A 1 92 ? 40.443 -3.491 -49.750 1.00 90.81 92 LEU A C 1
ATOM 729 O O . LEU A 1 92 ? 39.395 -3.096 -49.249 1.00 90.81 92 LEU A O 1
ATOM 733 N N . GLN A 1 93 ? 41.352 -4.179 -49.060 1.00 92.69 93 GLN A N 1
ATOM 734 C CA . GLN A 1 93 ? 41.201 -4.513 -47.648 1.00 92.69 93 GLN A CA 1
ATOM 735 C C . GLN A 1 93 ? 41.110 -3.250 -46.785 1.00 92.69 93 GLN A C 1
ATOM 737 O O . GLN A 1 93 ? 40.238 -3.160 -45.924 1.00 92.69 93 GLN A O 1
ATOM 742 N N . ALA A 1 94 ? 41.971 -2.257 -47.027 1.00 93.12 94 ALA A N 1
ATOM 743 C CA . ALA A 1 94 ? 41.920 -0.979 -46.322 1.00 93.12 94 ALA A CA 1
ATOM 744 C C . ALA A 1 94 ? 40.594 -0.247 -46.570 1.00 93.12 94 ALA A C 1
ATOM 746 O O . ALA A 1 94 ? 39.998 0.267 -45.626 1.00 93.12 94 ALA A O 1
ATOM 747 N N . LYS A 1 95 ? 40.100 -0.254 -47.815 1.00 92.81 95 LYS A N 1
ATOM 748 C CA . LYS A 1 95 ? 38.802 0.334 -48.160 1.00 92.81 95 LYS A CA 1
ATOM 749 C C . LYS A 1 95 ? 37.653 -0.380 -47.448 1.00 92.81 95 LYS A C 1
ATOM 751 O O . LYS A 1 95 ? 36.833 0.280 -46.829 1.00 92.81 95 LYS A O 1
ATOM 756 N N . VAL A 1 96 ? 37.613 -1.711 -47.483 1.00 95.25 96 VAL A N 1
ATOM 757 C CA . VAL A 1 96 ? 36.575 -2.500 -46.797 1.00 95.25 96 VAL A CA 1
ATOM 758 C C . VAL A 1 96 ? 36.602 -2.257 -45.289 1.00 95.25 96 VAL A C 1
ATOM 760 O O . VAL A 1 96 ? 35.552 -2.063 -44.692 1.00 95.25 96 VAL A O 1
ATOM 763 N N . ASN A 1 97 ? 37.786 -2.208 -44.675 1.00 94.81 97 ASN A N 1
ATOM 764 C CA . ASN A 1 97 ? 37.915 -1.932 -43.244 1.00 94.81 97 ASN A CA 1
ATOM 765 C C . ASN A 1 97 ? 37.442 -0.516 -42.879 1.00 94.81 97 ASN A C 1
ATOM 767 O O . ASN A 1 97 ? 36.853 -0.329 -41.819 1.00 94.81 97 ASN A O 1
ATOM 771 N N . MET A 1 98 ? 37.693 0.470 -43.746 1.00 94.62 98 MET A N 1
ATOM 772 C CA . MET A 1 98 ? 37.224 1.845 -43.563 1.00 94.62 98 MET A CA 1
ATOM 773 C C . MET A 1 98 ? 35.694 1.914 -43.619 1.00 94.62 98 MET A C 1
ATOM 775 O O . MET A 1 98 ? 35.078 2.378 -42.668 1.00 94.62 98 MET A O 1
ATOM 779 N N . GLU A 1 99 ? 35.085 1.359 -44.668 1.00 94.12 99 GLU A N 1
ATOM 780 C CA . GLU A 1 99 ? 33.623 1.303 -44.827 1.00 94.12 99 GLU A CA 1
ATOM 781 C C . GLU A 1 99 ? 32.963 0.515 -43.680 1.00 94.12 99 GLU A C 1
ATOM 783 O O . GLU A 1 99 ? 31.922 0.907 -43.154 1.00 94.12 99 GLU A O 1
ATOM 788 N N . TYR A 1 100 ? 33.594 -0.578 -43.233 1.00 95.31 100 TYR A N 1
ATOM 789 C CA . TYR A 1 100 ? 33.139 -1.344 -42.073 1.00 95.31 100 TYR A CA 1
ATOM 790 C C . TYR A 1 100 ? 33.191 -0.511 -40.790 1.00 95.31 100 TYR A C 1
ATOM 792 O O . TYR A 1 100 ? 32.234 -0.518 -40.024 1.00 95.31 100 TYR A O 1
ATOM 800 N N . SER A 1 101 ? 34.278 0.231 -40.560 1.00 94.62 101 SER A N 1
ATOM 801 C CA . SER A 1 101 ? 34.408 1.106 -39.392 1.00 94.62 101 SER A CA 1
ATOM 802 C C . SER A 1 101 ? 33.391 2.247 -39.407 1.00 94.62 101 SER A C 1
ATOM 804 O O . SER A 1 101 ? 32.904 2.630 -38.347 1.00 94.62 101 SER A O 1
ATOM 806 N N . GLU A 1 102 ? 33.075 2.801 -40.577 1.00 95.19 102 GLU A N 1
ATOM 807 C CA . GLU A 1 102 ? 32.044 3.831 -40.729 1.00 95.19 102 GLU A CA 1
ATOM 808 C C . GLU A 1 102 ? 30.651 3.261 -40.442 1.00 95.19 102 GLU A C 1
ATOM 810 O O . GLU A 1 102 ? 29.880 3.853 -39.683 1.00 95.19 102 GLU A O 1
ATOM 815 N N . SER A 1 103 ? 30.348 2.077 -40.981 1.00 95.00 103 SER A N 1
ATOM 816 C CA . SER A 1 103 ? 29.095 1.377 -40.698 1.00 95.00 103 SER A CA 1
ATOM 817 C C . SER A 1 103 ? 28.969 1.002 -39.222 1.00 95.00 103 SER A C 1
ATOM 819 O O . SER A 1 103 ? 27.894 1.170 -38.650 1.00 95.00 103 SER A O 1
ATOM 821 N N . ASP A 1 104 ? 30.036 0.502 -38.597 1.00 96.44 104 ASP A N 1
ATOM 822 C CA . ASP A 1 104 ? 30.037 0.159 -37.175 1.00 96.44 104 ASP A CA 1
ATOM 823 C C . ASP A 1 104 ? 29.839 1.412 -36.320 1.00 96.44 104 ASP A C 1
ATOM 825 O O . ASP A 1 104 ? 28.991 1.407 -35.436 1.00 96.44 104 ASP A O 1
ATOM 829 N N . ALA A 1 105 ? 30.508 2.526 -36.639 1.00 96.19 105 ALA A N 1
ATOM 830 C CA . ALA A 1 105 ? 30.307 3.789 -35.934 1.00 96.19 105 ALA A CA 1
ATOM 831 C C . ALA A 1 105 ? 28.843 4.258 -35.990 1.00 96.19 105 ALA A C 1
ATOM 833 O O . ALA A 1 105 ? 28.283 4.637 -34.961 1.00 96.19 105 ALA A O 1
ATOM 834 N N . LEU A 1 106 ? 28.192 4.179 -37.156 1.00 96.12 106 LEU A N 1
ATOM 835 C CA . LEU A 1 106 ? 26.763 4.488 -37.286 1.00 96.12 106 LEU A CA 1
ATOM 836 C C . LEU A 1 106 ? 25.903 3.543 -36.432 1.00 96.12 106 LEU A C 1
ATOM 838 O O . LEU A 1 106 ? 25.046 4.010 -35.678 1.00 96.12 106 LEU A O 1
ATOM 842 N N . CYS A 1 107 ? 26.161 2.234 -36.483 1.00 96.38 107 CYS A N 1
ATOM 843 C CA . CYS A 1 10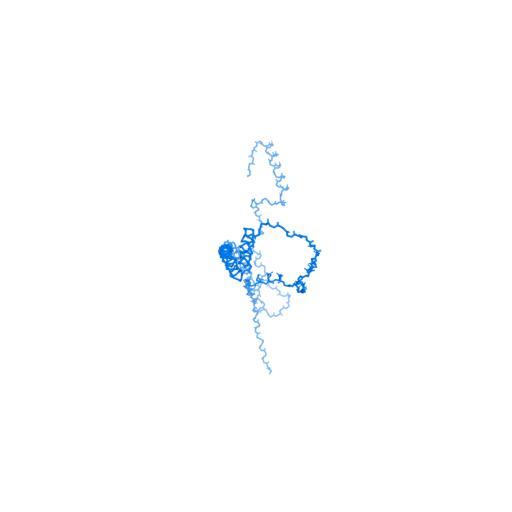7 ? 25.469 1.250 -35.649 1.00 96.38 107 CYS A CA 1
ATOM 844 C C . CYS A 1 107 ? 25.655 1.521 -34.147 1.00 96.38 107 CYS A C 1
ATOM 846 O O . CYS A 1 107 ? 24.678 1.443 -33.402 1.00 96.38 107 CYS A O 1
ATOM 848 N N . GLN A 1 108 ? 26.862 1.887 -33.698 1.00 97.44 108 GLN A N 1
ATOM 849 C CA . GLN A 1 108 ? 27.115 2.244 -32.300 1.00 97.44 108 GLN A CA 1
ATOM 850 C C . GLN A 1 108 ? 26.309 3.477 -31.894 1.00 97.44 108 GLN A C 1
ATOM 852 O O . GLN A 1 108 ? 25.646 3.446 -30.864 1.00 97.44 108 GLN A O 1
ATOM 857 N N . THR A 1 109 ? 26.263 4.525 -32.727 1.00 97.31 109 THR A N 1
ATOM 858 C CA . THR A 1 109 ? 25.452 5.710 -32.396 1.00 97.31 109 THR A CA 1
ATOM 859 C C . THR A 1 109 ? 23.971 5.385 -32.235 1.00 97.31 109 THR A C 1
ATOM 861 O O . THR A 1 109 ? 23.342 5.858 -31.290 1.00 97.31 109 THR A O 1
ATOM 864 N N . ILE A 1 110 ? 23.413 4.542 -33.108 1.00 97.31 110 ILE A N 1
ATOM 865 C CA . ILE A 1 110 ? 22.024 4.091 -32.981 1.00 97.31 110 ILE A CA 1
ATOM 866 C C . ILE A 1 110 ? 21.855 3.329 -31.664 1.00 97.31 110 ILE A C 1
ATOM 868 O O . ILE A 1 110 ? 20.969 3.653 -30.875 1.00 97.31 110 ILE A O 1
ATOM 872 N N . ARG A 1 111 ? 22.754 2.388 -31.371 1.00 97.12 111 ARG A N 1
ATOM 873 C CA . ARG A 1 111 ? 22.711 1.590 -30.144 1.00 97.12 111 ARG A CA 1
ATOM 874 C C . ARG A 1 111 ? 22.791 2.441 -28.873 1.00 97.12 111 ARG A C 1
ATOM 876 O O . ARG A 1 111 ? 22.021 2.212 -27.943 1.00 97.12 111 ARG A O 1
ATOM 883 N N . ASP A 1 112 ? 23.656 3.450 -28.843 1.00 97.25 112 ASP A N 1
ATOM 884 C CA . ASP A 1 112 ? 23.792 4.370 -27.709 1.00 97.25 112 ASP A CA 1
ATOM 885 C C . ASP A 1 112 ? 22.512 5.193 -27.495 1.00 97.25 112 ASP A C 1
ATOM 887 O O . ASP A 1 112 ? 22.081 5.429 -26.356 1.00 97.25 112 ASP A O 1
ATOM 891 N N . THR A 1 113 ? 21.865 5.615 -28.589 1.00 97.75 113 THR A N 1
ATOM 892 C CA . THR A 1 113 ? 20.578 6.321 -28.512 1.00 97.75 113 THR A CA 1
ATOM 893 C C . THR A 1 113 ? 19.463 5.416 -27.998 1.00 97.75 113 THR A C 1
ATOM 895 O O . THR A 1 113 ? 18.676 5.849 -27.154 1.00 97.75 113 THR A O 1
ATOM 898 N N . GLU A 1 114 ? 19.427 4.152 -28.427 1.00 97.38 114 GLU A N 1
ATOM 899 C CA . GLU A 1 114 ? 18.474 3.152 -27.940 1.00 97.38 114 GLU A CA 1
ATOM 900 C C . GLU A 1 114 ? 18.686 2.858 -26.454 1.00 97.38 114 GLU A C 1
ATOM 902 O O . GLU A 1 114 ? 17.729 2.853 -25.679 1.00 97.38 114 GLU A O 1
ATOM 907 N N . GLU A 1 115 ? 19.934 2.675 -26.024 1.00 97.69 115 GLU A N 1
ATOM 908 C CA . GLU A 1 115 ? 20.253 2.417 -24.622 1.00 97.69 115 GLU A CA 1
ATOM 909 C C . GLU A 1 115 ? 19.840 3.596 -23.733 1.00 97.69 115 GLU A C 1
ATOM 911 O O . GLU A 1 115 ? 19.251 3.410 -22.663 1.00 97.69 115 GLU A O 1
ATOM 916 N N . THR A 1 116 ? 20.105 4.822 -24.187 1.00 97.75 116 THR A N 1
ATOM 917 C CA . THR A 1 116 ? 19.697 6.040 -23.479 1.00 97.75 116 THR A CA 1
ATOM 918 C C . THR A 1 116 ? 18.174 6.140 -23.394 1.00 97.75 116 THR A C 1
ATOM 920 O O . THR A 1 116 ? 17.634 6.388 -22.314 1.00 97.75 116 THR A O 1
ATOM 923 N N . PHE A 1 117 ? 17.470 5.862 -24.493 1.00 98.06 117 PHE A N 1
ATOM 924 C CA . PHE A 1 117 ? 16.010 5.851 -24.525 1.00 98.06 117 PHE A CA 1
ATOM 925 C C . PHE A 1 117 ? 15.422 4.821 -23.552 1.00 98.06 117 PHE A C 1
ATOM 927 O O . PHE A 1 117 ? 14.553 5.155 -22.746 1.00 98.06 117 PHE A O 1
ATOM 934 N N . ILE A 1 118 ? 15.935 3.587 -23.559 1.00 98.12 118 ILE A N 1
ATOM 935 C CA . ILE A 1 118 ? 15.500 2.525 -22.641 1.00 98.12 118 ILE A CA 1
ATOM 936 C C . ILE A 1 118 ? 15.741 2.942 -21.187 1.00 98.12 118 ILE A C 1
ATOM 938 O O . ILE A 1 118 ? 14.864 2.772 -20.337 1.00 98.12 118 ILE A O 1
ATOM 942 N N . LYS A 1 119 ? 16.905 3.530 -20.883 1.00 98.25 119 LYS A N 1
ATOM 943 C CA . LYS A 1 119 ? 17.214 4.054 -19.544 1.00 98.25 119 LYS A CA 1
ATOM 944 C C . LYS A 1 119 ? 16.206 5.113 -19.108 1.00 98.25 119 LYS A C 1
ATOM 946 O O . LYS A 1 119 ? 15.763 5.081 -17.962 1.00 98.25 119 LYS A O 1
ATOM 951 N N . ASP A 1 120 ? 15.830 6.030 -19.988 1.00 98.19 120 ASP A N 1
ATOM 952 C CA . ASP A 1 120 ? 14.895 7.104 -19.656 1.00 98.19 120 ASP A CA 1
ATOM 953 C C . ASP A 1 120 ? 13.460 6.597 -19.476 1.00 98.19 120 ASP A C 1
ATOM 955 O O . ASP A 1 120 ? 12.787 6.998 -18.522 1.00 98.19 120 ASP A O 1
ATOM 959 N N . VAL A 1 121 ? 13.024 5.636 -20.295 1.00 98.44 121 VAL A N 1
ATOM 960 C CA . VAL A 1 121 ? 11.747 4.934 -20.095 1.00 98.44 121 VAL A CA 1
ATOM 961 C C . VAL A 1 121 ? 11.734 4.212 -18.748 1.00 98.44 121 VAL A C 1
ATOM 963 O O . VAL A 1 121 ? 10.797 4.380 -17.968 1.00 98.44 121 VAL A O 1
ATOM 966 N N . ASN A 1 122 ? 12.794 3.472 -18.420 1.00 98.19 122 ASN A N 1
ATOM 967 C CA . ASN A 1 122 ? 12.894 2.762 -17.145 1.00 98.19 122 ASN A CA 1
ATOM 968 C C . ASN A 1 122 ? 12.864 3.721 -15.946 1.00 98.19 122 ASN A C 1
ATOM 970 O O . ASN A 1 122 ? 12.167 3.456 -14.966 1.00 98.19 122 ASN A O 1
ATOM 974 N N . LYS A 1 123 ? 13.555 4.868 -16.025 1.00 98.12 123 LYS A N 1
ATOM 975 C CA . LYS A 1 123 ? 13.486 5.914 -14.989 1.00 98.12 123 LYS A CA 1
ATOM 976 C C . LYS A 1 123 ? 12.066 6.456 -14.834 1.00 98.12 123 LYS A C 1
ATOM 978 O O . LYS A 1 123 ? 11.605 6.638 -13.708 1.00 98.12 123 LYS A O 1
ATOM 983 N N . TYR A 1 124 ? 11.370 6.712 -15.942 1.00 98.38 124 TYR A N 1
ATOM 984 C CA . TYR A 1 124 ? 9.996 7.211 -15.918 1.00 98.38 124 TYR A CA 1
ATOM 985 C C . TYR A 1 124 ? 9.028 6.206 -15.279 1.00 98.38 124 TYR A C 1
ATOM 987 O O . TYR A 1 124 ? 8.202 6.589 -14.445 1.00 98.38 124 TYR A O 1
ATOM 995 N N . LEU A 1 125 ? 9.156 4.922 -15.620 1.00 98.38 125 LEU A N 1
ATOM 996 C CA . LEU A 1 125 ? 8.357 3.850 -15.027 1.00 98.38 125 LEU A CA 1
ATOM 997 C C . LEU A 1 125 ? 8.625 3.732 -13.522 1.00 98.38 125 LEU A C 1
ATOM 999 O O . LEU A 1 125 ? 7.688 3.826 -12.733 1.00 98.38 125 LEU A O 1
ATOM 1003 N N . ALA A 1 126 ? 9.895 3.670 -13.113 1.00 98.06 126 ALA A N 1
ATOM 1004 C CA . ALA A 1 126 ? 10.273 3.597 -11.702 1.00 98.06 126 ALA A CA 1
ATOM 1005 C C . ALA A 1 126 ? 9.762 4.801 -10.889 1.00 98.06 126 ALA A C 1
ATOM 1007 O O . ALA A 1 126 ? 9.261 4.653 -9.773 1.00 98.06 126 ALA A O 1
ATOM 1008 N N . HIS A 1 127 ? 9.843 6.008 -11.456 1.00 98.25 127 HIS A N 1
ATOM 1009 C CA . HIS A 1 127 ? 9.301 7.209 -10.826 1.00 98.25 127 HIS A CA 1
ATOM 1010 C C . HIS A 1 127 ? 7.772 7.142 -10.688 1.00 98.25 127 HIS A C 1
ATOM 1012 O O . HIS A 1 127 ? 7.218 7.515 -9.652 1.00 98.25 127 HIS A O 1
ATOM 1018 N N . THR A 1 128 ? 7.083 6.634 -11.710 1.00 98.25 128 THR A N 1
ATOM 1019 C CA . THR A 1 128 ? 5.626 6.456 -11.695 1.00 98.25 128 THR A CA 1
ATOM 1020 C C . THR A 1 128 ? 5.198 5.442 -10.634 1.00 98.25 128 THR A C 1
ATOM 1022 O O . THR A 1 128 ? 4.255 5.700 -9.882 1.00 98.25 128 THR A O 1
ATOM 1025 N N . ASP A 1 129 ? 5.920 4.330 -10.506 1.00 98.25 129 ASP A N 1
ATOM 1026 C CA . ASP A 1 129 ? 5.677 3.318 -9.476 1.00 98.25 129 ASP A CA 1
ATOM 1027 C C . ASP A 1 129 ? 5.885 3.871 -8.066 1.00 98.25 129 ASP A C 1
ATOM 1029 O O . ASP A 1 129 ? 5.044 3.657 -7.188 1.00 98.25 129 ASP A O 1
ATOM 1033 N N . MET A 1 130 ? 6.938 4.668 -7.864 1.00 98.31 130 MET A N 1
ATOM 1034 C CA . MET A 1 130 ? 7.183 5.367 -6.601 1.00 98.31 130 MET A CA 1
ATOM 1035 C C . MET A 1 130 ? 6.022 6.304 -6.237 1.00 98.31 130 MET A C 1
ATOM 1037 O O . MET A 1 130 ? 5.511 6.253 -5.115 1.00 98.31 130 MET A O 1
ATOM 1041 N N . LEU A 1 131 ? 5.533 7.112 -7.185 1.00 98.31 131 LEU A N 1
ATOM 1042 C CA . LEU A 1 131 ? 4.383 7.991 -6.949 1.00 98.31 131 LEU A CA 1
ATOM 1043 C C . LEU A 1 131 ? 3.099 7.208 -6.657 1.00 98.31 131 LEU A C 1
ATOM 1045 O O . LEU A 1 131 ? 2.317 7.593 -5.781 1.00 98.31 131 LEU A O 1
ATOM 1049 N N . ASN A 1 132 ? 2.876 6.098 -7.359 1.00 98.06 132 ASN A N 1
ATOM 1050 C CA . ASN A 1 132 ? 1.726 5.229 -7.133 1.00 98.06 132 ASN A 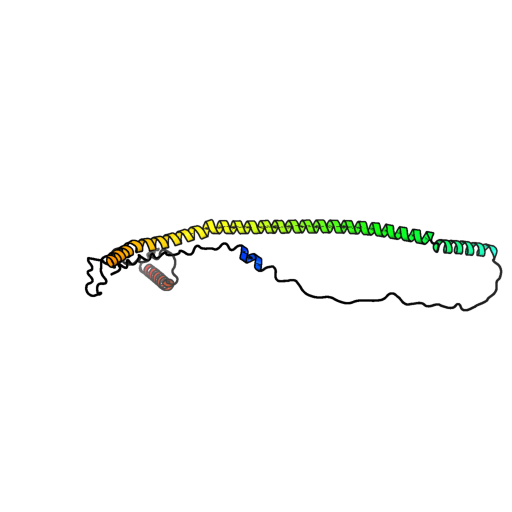CA 1
ATOM 1051 C C . ASN A 1 132 ? 1.765 4.591 -5.743 1.00 98.06 132 ASN A C 1
ATOM 1053 O O . ASN A 1 132 ? 0.740 4.564 -5.055 1.00 98.06 132 ASN A O 1
ATOM 1057 N N . LEU A 1 133 ? 2.935 4.124 -5.303 1.00 98.38 133 LEU A N 1
ATOM 1058 C CA . LEU A 1 133 ? 3.130 3.609 -3.953 1.00 98.38 133 LEU A CA 1
ATOM 1059 C C . LEU A 1 133 ? 2.846 4.702 -2.921 1.00 98.38 133 LEU A C 1
ATOM 1061 O O . LEU A 1 133 ? 2.027 4.509 -2.020 1.00 98.38 133 LEU A O 1
ATOM 1065 N N . ARG A 1 134 ? 3.403 5.899 -3.125 1.00 98.25 134 ARG A N 1
ATOM 1066 C CA . ARG A 1 134 ? 3.180 7.036 -2.232 1.00 98.25 134 ARG A CA 1
ATOM 1067 C C . ARG A 1 134 ? 1.705 7.430 -2.133 1.00 98.25 134 ARG A C 1
ATOM 1069 O O . ARG A 1 134 ? 1.204 7.731 -1.049 1.00 98.25 134 ARG A O 1
ATOM 1076 N N . LYS A 1 135 ? 0.977 7.401 -3.250 1.00 98.38 135 LYS A N 1
ATOM 1077 C CA . LYS A 1 135 ? -0.469 7.650 -3.285 1.00 98.38 135 LYS A CA 1
ATOM 1078 C C . LYS A 1 135 ? -1.240 6.600 -2.482 1.00 98.38 135 LYS A C 1
ATOM 1080 O O . LYS A 1 135 ? -2.139 6.968 -1.726 1.00 98.38 135 LYS A O 1
ATOM 1085 N N . LYS A 1 136 ? -0.893 5.315 -2.622 1.00 98.19 136 LYS A N 1
ATOM 1086 C CA . LYS A 1 136 ? -1.512 4.219 -1.854 1.00 98.19 136 LYS A CA 1
ATOM 1087 C C . LYS A 1 136 ? -1.291 4.400 -0.352 1.00 98.19 136 LYS A C 1
ATOM 1089 O O . LYS A 1 136 ? -2.250 4.308 0.409 1.00 98.19 136 LYS A O 1
ATOM 1094 N N . GLU A 1 137 ? -0.074 4.741 0.066 1.00 98.06 137 GLU A N 1
ATOM 1095 C CA . GLU A 1 137 ? 0.238 5.025 1.472 1.00 98.06 137 GLU A CA 1
ATOM 1096 C C . GLU A 1 137 ? -0.603 6.175 2.032 1.00 98.06 137 GLU A C 1
ATOM 1098 O O . GLU A 1 137 ? -1.173 6.060 3.116 1.00 98.06 137 GLU A O 1
ATOM 1103 N N . LEU A 1 138 ? -0.700 7.289 1.301 1.00 98.25 138 LEU A N 1
ATOM 1104 C CA . LEU A 1 138 ? -1.480 8.449 1.737 1.00 98.25 138 LEU A CA 1
ATOM 1105 C C . LEU A 1 138 ? -2.975 8.130 1.829 1.00 98.25 138 LEU A C 1
ATOM 1107 O O . LEU A 1 138 ? -3.634 8.565 2.773 1.00 98.25 138 LEU A O 1
ATOM 1111 N N . LEU A 1 139 ? -3.508 7.351 0.884 1.00 98.25 139 LEU A N 1
ATOM 1112 C CA . LEU A 1 139 ? -4.891 6.879 0.932 1.00 98.25 139 LEU A CA 1
ATOM 1113 C C . LEU A 1 139 ? -5.138 5.999 2.155 1.00 98.25 139 LEU A C 1
ATOM 1115 O O . LEU A 1 139 ? -6.126 6.213 2.855 1.00 98.25 139 LEU A O 1
ATOM 1119 N N . TYR A 1 140 ? -4.232 5.061 2.438 1.00 98.31 140 TYR A N 1
ATOM 1120 C CA . TYR A 1 140 ? -4.325 4.217 3.624 1.00 98.31 140 TYR A CA 1
ATOM 1121 C C . TYR A 1 140 ? -4.281 5.050 4.906 1.00 98.31 140 TYR A C 1
ATOM 1123 O O . TYR A 1 140 ? -5.157 4.904 5.753 1.00 98.31 140 TYR A O 1
ATOM 1131 N N . LYS A 1 141 ? -3.332 5.986 5.030 1.00 98.44 141 LYS A N 1
ATOM 1132 C CA . LYS A 1 141 ? -3.252 6.888 6.191 1.00 98.44 141 LYS A CA 1
ATOM 1133 C C . LYS A 1 141 ? -4.543 7.675 6.383 1.00 98.44 141 LYS A C 1
ATOM 1135 O O . LYS A 1 141 ? -5.114 7.657 7.469 1.00 98.44 141 LYS A O 1
ATOM 1140 N N . LYS A 1 142 ? -5.053 8.288 5.311 1.00 98.31 142 LYS A N 1
ATOM 1141 C CA . LYS A 1 142 ? -6.303 9.052 5.353 1.00 98.31 142 LYS A CA 1
ATOM 1142 C C . LYS A 1 142 ? -7.493 8.179 5.748 1.00 98.31 142 LYS A C 1
ATOM 1144 O O . LYS A 1 142 ? -8.317 8.600 6.553 1.00 98.31 142 LYS A O 1
ATOM 1149 N N . TRP A 1 143 ? -7.603 6.973 5.197 1.00 98.25 143 TRP A N 1
ATOM 1150 C CA . TRP A 1 143 ? -8.671 6.043 5.561 1.00 98.25 143 TRP A CA 1
ATOM 1151 C C . TRP A 1 143 ? -8.573 5.625 7.031 1.00 98.25 143 TRP A C 1
ATOM 1153 O O . TRP A 1 143 ? -9.574 5.653 7.747 1.00 98.25 143 TRP A O 1
ATOM 1163 N N . THR A 1 144 ? -7.369 5.322 7.508 1.00 98.38 144 THR A N 1
ATOM 1164 C CA . THR A 1 144 ? -7.137 4.940 8.901 1.00 98.38 144 THR A CA 1
ATOM 1165 C C . THR A 1 144 ? -7.512 6.071 9.858 1.00 98.38 144 THR A C 1
ATOM 1167 O O . THR A 1 144 ? -8.223 5.851 10.834 1.00 98.38 144 THR A O 1
ATOM 1170 N N . GLU A 1 145 ? -7.108 7.304 9.557 1.00 97.88 145 GLU A N 1
ATOM 1171 C CA . GLU A 1 145 ? -7.404 8.473 10.389 1.00 97.88 145 GLU A CA 1
ATOM 1172 C C . GLU A 1 145 ? -8.882 8.879 10.351 1.00 97.88 145 GLU A C 1
ATOM 1174 O O . GLU A 1 145 ? -9.453 9.201 11.391 1.00 97.88 145 GLU A O 1
ATOM 1179 N N . CYS A 1 146 ? -9.516 8.869 9.175 1.00 97.44 146 CYS A N 1
ATOM 1180 C CA . CYS A 1 146 ? -10.880 9.374 9.009 1.00 97.44 146 CYS A CA 1
ATOM 1181 C C . CYS A 1 146 ? -11.972 8.322 9.244 1.00 97.44 146 CYS A C 1
ATOM 1183 O O . CYS A 1 146 ? -13.096 8.690 9.584 1.00 97.44 146 CYS A O 1
ATOM 1185 N N . VAL A 1 147 ? -11.685 7.036 9.028 1.00 96.62 147 VAL A N 1
ATOM 1186 C CA . VAL A 1 147 ? -12.687 5.958 9.078 1.00 96.62 147 VAL A CA 1
ATOM 1187 C C . VAL A 1 147 ? -12.381 4.991 10.210 1.00 96.62 147 VAL A C 1
ATOM 1189 O O . VAL A 1 147 ? -13.194 4.865 11.126 1.00 96.62 147 VAL A O 1
ATOM 1192 N N . TYR A 1 148 ? -11.212 4.348 10.178 1.00 97.31 148 TYR A N 1
ATOM 1193 C CA . TYR A 1 148 ? -10.881 3.286 11.130 1.00 97.31 148 TYR A CA 1
ATOM 1194 C C . TYR A 1 148 ? -10.791 3.809 12.567 1.00 97.31 148 TYR A C 1
ATOM 1196 O O . TYR A 1 148 ? -11.508 3.325 13.439 1.00 97.31 148 TYR A O 1
ATOM 1204 N N . ASN A 1 149 ? -9.983 4.843 12.817 1.00 97.69 149 ASN A N 1
ATOM 1205 C CA . ASN A 1 149 ? -9.761 5.369 14.164 1.00 97.69 149 ASN A CA 1
ATOM 1206 C C . ASN A 1 149 ? -11.059 5.862 14.830 1.00 97.69 149 ASN A C 1
ATOM 1208 O O . ASN A 1 149 ? -11.328 5.442 15.957 1.00 97.69 149 ASN A O 1
ATOM 1212 N N . PRO A 1 150 ? -11.917 6.679 14.182 1.00 97.81 150 PRO A N 1
ATOM 1213 C CA . PRO A 1 150 ? -13.163 7.125 14.802 1.00 97.81 150 PRO A CA 1
ATOM 1214 C C . PRO A 1 150 ? -14.144 5.978 15.056 1.00 97.81 150 PRO A C 1
ATOM 1216 O O . PRO A 1 150 ? -14.860 5.989 16.058 1.00 97.81 150 PRO A O 1
ATOM 1219 N N . GLN A 1 151 ? -14.197 4.980 14.169 1.00 96.12 151 GLN A N 1
ATOM 1220 C CA . GLN A 1 151 ? -15.028 3.795 14.380 1.00 96.12 151 GLN A CA 1
ATOM 1221 C C . GLN A 1 151 ? -14.512 2.961 15.552 1.00 96.12 151 GLN A C 1
ATOM 1223 O O . GLN A 1 151 ? -15.288 2.623 16.447 1.00 96.12 151 GLN A O 1
ATOM 1228 N N . GLN A 1 152 ? -13.206 2.713 15.602 1.00 96.62 152 GLN A N 1
ATOM 1229 C CA . GLN A 1 152 ? -12.569 1.966 16.677 1.00 96.62 152 GLN A CA 1
ATOM 1230 C C . GLN A 1 152 ? -12.736 2.669 18.027 1.00 96.62 152 GLN A C 1
ATOM 1232 O O . GLN A 1 152 ? -13.071 2.032 19.022 1.00 96.62 152 GLN A O 1
ATOM 1237 N N . GLN A 1 153 ? -12.600 3.997 18.069 1.00 96.62 153 GLN A N 1
ATOM 1238 C CA . GLN A 1 153 ? -12.867 4.791 19.271 1.00 96.62 153 GLN A CA 1
ATOM 1239 C C . GLN A 1 153 ? -14.320 4.658 19.739 1.00 96.62 153 GLN A C 1
ATOM 1241 O O . GLN A 1 153 ? -14.553 4.484 20.934 1.00 96.62 153 GLN A O 1
ATOM 1246 N N . LYS A 1 154 ? -15.300 4.691 18.825 1.00 96.06 154 LYS A N 1
ATOM 1247 C CA . LYS A 1 154 ? -16.718 4.482 19.171 1.00 96.06 154 LYS A CA 1
ATOM 1248 C C . LYS A 1 154 ? -16.963 3.086 19.737 1.00 96.06 154 LYS A C 1
ATOM 1250 O O . LYS A 1 154 ? -17.631 2.963 20.761 1.00 96.06 154 LYS A O 1
ATOM 1255 N N . LEU A 1 155 ? -16.413 2.050 19.105 1.00 94.81 155 LEU A N 1
ATOM 1256 C CA . LEU A 1 155 ? -16.531 0.671 19.582 1.00 94.81 155 LEU A CA 1
ATOM 1257 C C . LEU A 1 155 ? -15.896 0.508 20.965 1.00 94.81 155 LEU A C 1
ATOM 1259 O O . LEU A 1 155 ? -16.540 -0.006 21.878 1.00 94.81 155 LEU A O 1
ATOM 1263 N N . ASN A 1 156 ? -14.686 1.031 21.157 1.00 95.06 156 ASN A N 1
ATOM 1264 C CA . ASN A 1 156 ? -14.003 1.013 22.448 1.00 95.06 156 ASN A CA 1
ATOM 1265 C C . ASN A 1 156 ? -14.785 1.775 23.520 1.00 95.06 156 ASN A C 1
ATOM 1267 O O . ASN A 1 156 ? -14.906 1.292 24.640 1.00 95.06 156 ASN A O 1
ATOM 1271 N N . ALA A 1 157 ? -15.371 2.929 23.191 1.00 94.69 157 ALA A N 1
ATOM 1272 C CA . ALA A 1 157 ? -16.202 3.683 24.123 1.00 94.69 157 ALA A CA 1
ATOM 1273 C C . ALA A 1 157 ? -17.448 2.890 24.550 1.00 94.69 157 ALA A C 1
ATOM 1275 O O . ALA A 1 157 ? -17.757 2.842 25.739 1.00 94.69 157 ALA A O 1
ATOM 1276 N N . ILE A 1 158 ? -18.134 2.223 23.614 1.00 90.19 158 ILE A N 1
ATOM 1277 C CA . ILE A 1 158 ? -19.299 1.373 23.911 1.00 90.19 158 ILE A CA 1
ATOM 1278 C C . ILE A 1 158 ? -18.892 0.192 24.800 1.00 90.19 158 ILE A C 1
ATOM 1280 O O . ILE A 1 158 ? -19.551 -0.083 25.806 1.00 90.19 158 ILE A O 1
ATOM 1284 N N . THR A 1 159 ? -17.797 -0.485 24.454 1.00 90.19 159 THR A N 1
ATOM 1285 C CA . THR A 1 159 ? -17.269 -1.625 25.211 1.00 90.19 159 THR A CA 1
ATOM 1286 C C . THR A 1 159 ? -16.868 -1.209 26.622 1.00 90.19 159 THR A C 1
ATOM 1288 O O . THR A 1 159 ? -17.353 -1.798 27.588 1.00 90.19 159 THR A O 1
ATOM 1291 N N . ASN A 1 160 ? -16.073 -0.145 26.759 1.00 91.56 160 ASN A N 1
ATOM 1292 C CA . ASN A 1 160 ? -15.636 0.382 28.051 1.00 91.56 160 ASN A CA 1
ATOM 1293 C C . ASN A 1 160 ? -16.823 0.843 28.895 1.00 91.56 160 ASN A C 1
ATOM 1295 O O . ASN A 1 160 ? -16.901 0.503 30.069 1.00 91.56 160 ASN A O 1
ATOM 1299 N N . GLN A 1 161 ? -17.806 1.526 28.305 1.00 89.44 161 GLN A N 1
ATOM 1300 C CA . GLN A 1 161 ? -19.023 1.902 29.023 1.00 89.44 161 GLN A CA 1
ATOM 1301 C C . GLN A 1 161 ? -19.797 0.666 29.513 1.00 89.44 161 GLN A C 1
ATOM 1303 O O . GLN A 1 161 ? -20.356 0.682 30.607 1.00 89.44 161 GLN A O 1
ATOM 1308 N N . GLY A 1 162 ? -19.849 -0.411 28.725 1.00 82.38 162 GLY A N 1
ATOM 1309 C CA . GLY A 1 162 ? -20.456 -1.678 29.132 1.00 82.38 162 GLY A CA 1
ATOM 1310 C C . GLY A 1 162 ? -19.697 -2.382 30.260 1.00 82.38 162 GLY A C 1
ATOM 1311 O O . GLY A 1 162 ? -20.326 -2.958 31.149 1.00 82.38 162 GLY A O 1
ATOM 1312 N N . ILE A 1 163 ? -18.363 -2.323 30.242 1.00 85.56 163 ILE A N 1
ATOM 1313 C CA . ILE A 1 163 ? -17.493 -2.855 31.299 1.00 85.56 163 ILE A CA 1
ATOM 1314 C C . ILE A 1 163 ? -17.672 -2.043 32.584 1.00 85.56 163 ILE A C 1
ATOM 1316 O O . ILE A 1 163 ? -18.009 -2.621 33.613 1.00 85.56 163 ILE A O 1
ATOM 1320 N N . GLU A 1 164 ? -17.555 -0.717 32.517 1.00 86.25 164 GLU A N 1
ATOM 1321 C CA . GLU A 1 164 ? -17.721 0.172 33.672 1.00 86.25 164 GLU A CA 1
ATOM 1322 C C . GLU A 1 164 ? -19.125 0.058 34.283 1.00 86.25 164 GLU A C 1
ATOM 1324 O O . GLU A 1 164 ? -19.262 -0.040 35.501 1.00 86.25 164 GLU A O 1
ATOM 1329 N N . ARG A 1 165 ? -20.178 -0.080 33.459 1.00 84.00 165 ARG A N 1
ATOM 1330 C CA . ARG A 1 165 ? -21.544 -0.361 33.946 1.00 84.00 165 ARG A CA 1
ATOM 1331 C C . ARG A 1 165 ? -21.648 -1.651 34.764 1.00 84.00 165 ARG A C 1
ATOM 1333 O O . ARG A 1 165 ? -22.497 -1.737 35.646 1.00 84.00 165 ARG A O 1
ATOM 1340 N N . ARG A 1 166 ? -20.835 -2.666 34.459 1.00 82.69 166 ARG A N 1
ATOM 1341 C CA . ARG A 1 166 ? -20.828 -3.953 35.175 1.00 82.69 166 ARG A CA 1
ATOM 1342 C C . ARG A 1 166 ? -19.830 -3.990 36.330 1.00 82.69 166 ARG A C 1
ATOM 1344 O O . ARG A 1 166 ? -19.958 -4.850 37.194 1.00 82.69 166 ARG A O 1
ATOM 1351 N N . ARG A 1 167 ? -18.875 -3.060 36.376 1.00 86.81 167 ARG A N 1
ATOM 1352 C CA . ARG A 1 167 ? -17.771 -3.052 37.340 1.00 86.81 167 ARG A CA 1
ATOM 1353 C C . ARG A 1 167 ? -18.247 -2.941 38.786 1.00 86.81 167 ARG A C 1
ATOM 1355 O O . ARG A 1 167 ? -17.876 -3.778 39.598 1.00 86.81 167 ARG A O 1
ATOM 1362 N N . ALA A 1 168 ? -19.092 -1.960 39.103 1.00 84.75 168 ALA A N 1
ATOM 1363 C CA . ALA A 1 168 ? -19.577 -1.754 40.472 1.00 84.75 168 ALA A CA 1
ATOM 1364 C C . ALA A 1 168 ? -20.357 -2.964 41.050 1.00 84.75 168 ALA A C 1
ATOM 1366 O O . ALA A 1 168 ? -20.013 -3.404 42.144 1.00 84.75 168 ALA A O 1
ATOM 1367 N N . PRO A 1 169 ? -21.327 -3.573 40.336 1.00 83.00 169 PRO A N 1
ATOM 1368 C CA . PRO A 1 169 ? -22.007 -4.786 40.810 1.00 83.00 169 PRO A CA 1
ATOM 1369 C C . PRO A 1 169 ? -21.081 -5.988 40.995 1.00 83.00 169 PRO A C 1
ATOM 1371 O O . PRO A 1 169 ? -21.272 -6.768 41.924 1.00 83.00 169 PRO A O 1
ATOM 1374 N N . ILE A 1 170 ? -20.092 -6.151 40.108 1.00 85.88 170 ILE A N 1
ATOM 1375 C CA . ILE A 1 170 ? -19.098 -7.224 40.223 1.00 85.88 170 ILE A CA 1
ATOM 1376 C C . ILE A 1 170 ? -18.246 -7.008 41.475 1.00 85.88 170 ILE A C 1
ATOM 1378 O O . ILE A 1 170 ? -18.031 -7.950 42.226 1.00 85.88 170 ILE A O 1
ATOM 1382 N N . LEU A 1 171 ? -17.800 -5.777 41.740 1.00 88.25 171 LEU A N 1
ATOM 1383 C CA . LEU A 1 171 ? -17.054 -5.459 42.960 1.00 88.25 171 LEU A CA 1
ATOM 1384 C C . LEU A 1 171 ? -17.893 -5.711 44.218 1.00 88.25 171 LEU A C 1
ATOM 1386 O O . LEU A 1 171 ? -17.401 -6.327 45.154 1.00 88.25 171 LEU A O 1
ATOM 1390 N N . GLN A 1 172 ? -19.169 -5.319 44.211 1.00 85.56 172 GLN A N 1
ATOM 1391 C CA . GLN A 1 172 ? -20.083 -5.584 45.323 1.00 85.56 172 GLN A CA 1
ATOM 1392 C C . GLN A 1 172 ? -20.262 -7.091 45.578 1.00 85.56 172 GLN A C 1
ATOM 1394 O O . GLN A 1 172 ? -20.311 -7.518 46.729 1.00 85.56 172 GLN A O 1
ATOM 1399 N N . TYR A 1 173 ? -20.326 -7.897 44.514 1.00 84.75 173 TYR A N 1
ATOM 1400 C CA . TYR A 1 173 ? -20.374 -9.356 44.617 1.00 84.75 173 TYR A CA 1
ATOM 1401 C C . TYR A 1 173 ? -19.084 -9.933 45.204 1.00 84.75 173 TYR A C 1
ATOM 1403 O O . TYR A 1 173 ? -19.136 -10.770 46.097 1.00 84.75 173 TYR A O 1
ATOM 1411 N N . LEU A 1 174 ? -17.924 -9.465 44.738 1.00 87.25 174 LEU A N 1
ATOM 1412 C CA . LEU A 1 174 ? -16.634 -9.905 45.268 1.00 87.25 174 LEU A CA 1
ATOM 1413 C C . LEU A 1 174 ? -16.486 -9.546 46.751 1.00 87.25 174 LEU A C 1
ATOM 1415 O O . LEU A 1 174 ? -16.046 -10.383 47.533 1.00 87.25 174 LEU A O 1
ATOM 1419 N N . ASP A 1 175 ? -16.905 -8.347 47.159 1.00 88.19 175 ASP A N 1
ATOM 1420 C CA . ASP A 1 175 ? -16.920 -7.939 48.567 1.00 88.19 175 ASP A CA 1
ATOM 1421 C C . ASP A 1 175 ? -17.842 -8.823 49.412 1.00 88.19 175 ASP A C 1
ATOM 1423 O O . ASP A 1 175 ? -17.491 -9.164 50.540 1.00 88.19 175 ASP A O 1
ATOM 1427 N N . TYR A 1 176 ? -19.002 -9.211 48.880 1.00 84.19 176 TYR A N 1
ATOM 1428 C CA . TYR A 1 176 ? -19.894 -10.170 49.527 1.00 84.19 176 TYR A CA 1
ATOM 1429 C C . TYR A 1 176 ? -19.217 -11.540 49.685 1.00 84.19 176 TYR A C 1
ATOM 1431 O O . TYR A 1 176 ? -19.121 -12.040 50.803 1.00 84.19 176 TYR A O 1
ATOM 1439 N N . CYS A 1 177 ? -18.654 -12.102 48.611 1.00 82.19 177 CYS A N 1
ATOM 1440 C CA . CYS A 1 177 ? -17.938 -13.381 48.655 1.00 82.19 177 CYS A CA 1
ATOM 1441 C C . CYS A 1 177 ? -16.726 -13.370 49.593 1.00 82.19 177 CYS A C 1
ATOM 1443 O O . CYS A 1 177 ? -16.400 -14.399 50.165 1.00 82.19 177 CYS A O 1
ATOM 1445 N N . ASN A 1 178 ? -16.050 -12.230 49.746 1.00 84.88 178 ASN A N 1
ATOM 1446 C CA . ASN A 1 178 ? -14.906 -12.099 50.648 1.00 84.88 178 ASN A CA 1
ATOM 1447 C C . ASN A 1 178 ? -15.323 -11.995 52.123 1.00 84.88 178 ASN A C 1
ATOM 1449 O O . ASN A 1 178 ? -14.539 -12.347 53.003 1.00 84.88 178 ASN A O 1
ATOM 1453 N N . LYS A 1 179 ? -16.517 -11.457 52.404 1.00 83.06 179 LYS A N 1
ATOM 1454 C CA . LYS A 1 179 ? -17.068 -11.335 53.765 1.00 83.06 179 LYS A CA 1
ATOM 1455 C C . LYS A 1 179 ? -17.718 -12.627 54.240 1.00 83.06 179 LYS A C 1
ATOM 1457 O O . LYS A 1 179 ? -17.641 -12.938 55.425 1.00 83.06 179 LYS A O 1
ATOM 1462 N N . MET A 1 180 ? -18.370 -13.343 53.333 1.00 72.88 180 MET A N 1
ATOM 1463 C CA . MET A 1 180 ? -18.983 -14.626 53.635 1.00 72.88 180 MET A CA 1
ATOM 1464 C C . MET A 1 180 ? -17.890 -15.700 53.632 1.00 72.88 180 MET A C 1
ATOM 1466 O O . MET A 1 180 ? -17.176 -15.877 52.650 1.00 72.88 180 MET A O 1
ATOM 1470 N N . GLU A 1 181 ? -17.763 -16.448 54.726 1.00 68.12 181 GLU A N 1
ATOM 1471 C CA . GLU A 1 181 ? -17.118 -17.770 54.694 1.00 68.12 181 GLU A CA 1
ATOM 1472 C C . GLU A 1 181 ? -17.838 -18.638 53.626 1.00 68.12 181 GLU A C 1
ATOM 1474 O O . GLU A 1 181 ? -18.944 -18.265 53.231 1.00 68.12 181 GLU A O 1
ATOM 1479 N N . PRO A 1 182 ? -17.286 -19.741 53.077 1.00 67.12 182 PRO A N 1
ATOM 1480 C CA . PRO A 1 182 ? -18.045 -20.659 52.216 1.00 67.12 182 PRO A CA 1
ATOM 1481 C C . PRO A 1 182 ? -19.318 -21.171 52.917 1.00 67.12 182 PRO A C 1
ATOM 1483 O O . PRO A 1 182 ? -19.334 -22.217 53.558 1.00 67.12 182 PRO A O 1
ATOM 1486 N N . VAL A 1 183 ? -20.387 -20.391 52.798 1.00 58.88 183 VAL A N 1
ATOM 1487 C CA . VAL A 1 183 ? -21.700 -20.599 53.389 1.00 58.88 183 VAL A CA 1
ATOM 1488 C C . VAL A 1 183 ? -22.500 -21.423 52.390 1.00 58.88 183 VAL A C 1
ATOM 1490 O O . VAL A 1 183 ? -22.562 -21.101 51.200 1.00 58.88 183 VAL A O 1
ATOM 1493 N N . LEU A 1 184 ? -23.071 -22.530 52.869 1.00 60.41 184 LEU A N 1
ATOM 1494 C CA . LEU A 1 184 ? -24.037 -23.314 52.108 1.00 60.41 184 LEU A CA 1
ATOM 1495 C C . LEU A 1 184 ? -25.157 -22.390 51.620 1.00 60.41 184 LEU A C 1
ATOM 1497 O O . LEU A 1 184 ? -25.651 -21.551 52.366 1.00 60.41 184 LEU A O 1
ATOM 1501 N N . LEU A 1 185 ? -25.550 -22.558 50.359 1.00 66.31 185 LEU A N 1
ATOM 1502 C CA . LEU A 1 185 ? -26.427 -21.670 49.584 1.00 66.31 185 LEU A CA 1
ATOM 1503 C C . LEU A 1 185 ? -27.857 -21.473 50.152 1.00 66.31 185 LEU A C 1
ATOM 1505 O O . LEU A 1 185 ? -28.689 -20.864 49.484 1.00 66.31 185 LEU A O 1
ATOM 1509 N N . GLU A 1 186 ? -28.162 -22.022 51.327 1.00 65.94 186 GLU A N 1
ATOM 1510 C CA . GLU A 1 186 ? -29.504 -22.113 51.912 1.00 65.94 186 GLU A CA 1
ATOM 1511 C C . GLU A 1 186 ? -29.950 -20.813 52.615 1.00 65.94 186 GLU A C 1
ATOM 1513 O O . GLU A 1 186 ? -31.135 -20.493 52.567 1.00 65.94 186 GLU A O 1
ATOM 1518 N N . ASP A 1 187 ? -29.021 -20.000 53.138 1.00 70.50 187 ASP A N 1
ATOM 1519 C CA . ASP A 1 187 ? -29.328 -18.789 53.927 1.00 70.50 187 ASP A CA 1
ATOM 1520 C C . ASP A 1 187 ? -29.044 -17.473 53.167 1.00 70.50 187 ASP A C 1
ATOM 1522 O O . ASP A 1 187 ? -28.388 -16.557 53.669 1.00 70.50 187 ASP A O 1
ATOM 1526 N N . TYR A 1 188 ? -29.504 -17.353 51.918 1.00 73.94 188 TYR A N 1
ATOM 1527 C CA . TYR A 1 188 ? -29.329 -16.108 51.158 1.00 73.94 188 TYR A CA 1
ATOM 1528 C C . TYR A 1 188 ? -30.234 -14.981 51.687 1.00 73.94 188 TYR A C 1
ATOM 1530 O O . TYR A 1 188 ? -31.458 -15.030 51.546 1.00 73.94 188 TYR A O 1
ATOM 1538 N N . ASN A 1 189 ? -29.622 -13.924 52.226 1.00 77.25 189 ASN A N 1
ATOM 1539 C CA . ASN A 1 189 ? -30.312 -12.706 52.639 1.00 77.25 189 ASN A CA 1
ATOM 1540 C C . ASN A 1 189 ? -30.174 -11.593 51.571 1.00 77.25 189 ASN A C 1
ATOM 1542 O O . ASN A 1 189 ? -29.054 -11.159 51.277 1.00 77.25 189 ASN A O 1
ATOM 1546 N N . PRO A 1 190 ? -31.284 -11.087 50.996 1.00 76.50 190 PRO A N 1
ATOM 1547 C CA . PRO A 1 190 ? -31.247 -10.020 49.995 1.00 76.50 190 PRO A CA 1
ATOM 1548 C C . PRO A 1 190 ? -30.758 -8.665 50.529 1.00 76.50 190 PRO A C 1
ATOM 1550 O O . PRO A 1 190 ? -30.364 -7.826 49.716 1.00 76.50 190 PRO A O 1
ATOM 1553 N N . ASP A 1 191 ? -30.757 -8.445 51.848 1.00 78.81 191 ASP A N 1
ATOM 1554 C CA . ASP A 1 191 ? -30.213 -7.219 52.449 1.00 78.81 191 ASP A CA 1
ATOM 1555 C C . ASP A 1 191 ? -28.673 -7.161 52.373 1.00 78.81 191 ASP A C 1
ATOM 1557 O O . ASP A 1 191 ? -28.103 -6.073 52.273 1.00 78.81 191 ASP A O 1
ATOM 1561 N N . ASP A 1 192 ? -27.993 -8.315 52.354 1.00 79.25 192 ASP A N 1
ATOM 1562 C CA . ASP A 1 192 ? -26.524 -8.393 52.359 1.00 79.25 192 ASP A CA 1
ATOM 1563 C C . ASP A 1 192 ? -25.919 -8.172 50.964 1.00 79.25 192 ASP A C 1
ATOM 1565 O O . ASP A 1 192 ? -24.930 -7.452 50.789 1.00 79.25 192 ASP A O 1
ATOM 1569 N N . TYR A 1 193 ? -26.519 -8.777 49.940 1.00 80.69 193 TYR A N 1
ATOM 1570 C CA . TYR A 1 193 ? -26.150 -8.566 48.543 1.00 80.69 193 TYR A CA 1
ATOM 1571 C C . TYR A 1 193 ? -27.351 -8.820 47.654 1.00 80.69 193 TYR A C 1
ATOM 1573 O O . TYR A 1 193 ? -27.911 -9.906 47.695 1.00 80.69 193 TYR A O 1
ATOM 1581 N N . ASN A 1 194 ? -27.699 -7.879 46.779 1.00 81.31 194 ASN A N 1
ATOM 1582 C CA . ASN A 1 194 ? -28.827 -8.028 45.869 1.00 81.31 194 ASN A CA 1
ATOM 1583 C C . ASN A 1 194 ? -28.361 -7.959 44.395 1.00 81.31 194 ASN A C 1
ATOM 1585 O O . ASN A 1 194 ? -28.064 -6.868 43.898 1.00 81.31 194 ASN A O 1
ATOM 1589 N N . PRO A 1 195 ? -28.341 -9.081 43.642 1.00 75.50 195 PRO A N 1
ATOM 1590 C CA . PRO A 1 195 ? -27.875 -9.112 42.248 1.00 75.50 195 PRO A CA 1
ATOM 1591 C C . PRO A 1 195 ? -28.811 -8.358 41.295 1.00 75.50 195 PRO A C 1
ATOM 1593 O O . PRO A 1 195 ? -28.477 -8.054 40.148 1.00 75.50 195 PRO A O 1
ATOM 1596 N N . TYR A 1 196 ? -30.007 -8.040 41.773 1.00 72.56 196 TYR A N 1
ATOM 1597 C CA . TYR A 1 196 ? -31.089 -7.473 41.007 1.00 72.56 196 TYR A CA 1
ATOM 1598 C C . TYR A 1 196 ? -31.134 -5.934 41.085 1.00 72.56 196 TYR A C 1
ATOM 1600 O O . TYR A 1 196 ? -31.886 -5.314 40.342 1.00 72.56 196 TYR A O 1
ATOM 1608 N N . VAL A 1 197 ? -30.298 -5.254 41.868 1.00 70.31 197 VAL A N 1
ATOM 1609 C CA . VAL A 1 197 ? -30.356 -3.776 41.981 1.00 70.31 197 VAL A CA 1
ATOM 1610 C C . VAL A 1 197 ? -30.267 -3.070 40.616 1.00 70.31 197 VAL A C 1
ATOM 1612 O O . VAL A 1 197 ? -30.993 -2.115 40.345 1.00 70.31 197 VAL A O 1
ATOM 1615 N N . LEU A 1 198 ? -29.466 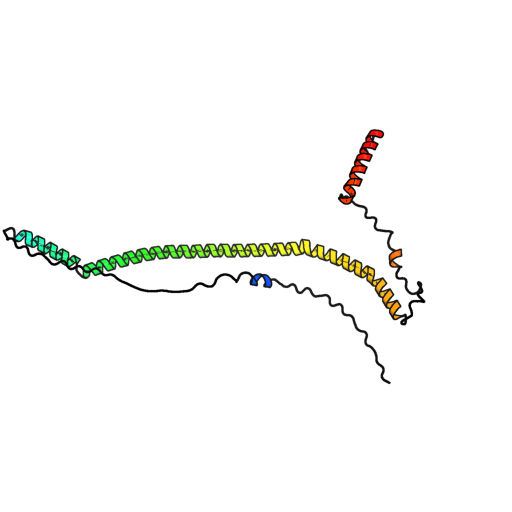-3.597 39.684 1.00 64.06 198 LEU A N 1
ATOM 1616 C CA . LEU A 1 198 ? -29.342 -3.022 38.342 1.00 64.06 198 LEU A CA 1
ATOM 1617 C C . LEU A 1 198 ? -30.556 -3.224 37.430 1.00 64.06 198 LEU A C 1
ATOM 1619 O O . LEU A 1 198 ? -30.706 -2.482 36.458 1.00 64.06 198 LEU A O 1
ATOM 1623 N N . HIS A 1 199 ? -31.387 -4.242 37.665 1.00 61.41 199 HIS A N 1
ATOM 1624 C CA . HIS A 1 199 ? -32.560 -4.479 36.820 1.00 61.41 199 HIS A CA 1
ATOM 1625 C C . HIS A 1 199 ? -33.728 -3.557 37.200 1.00 61.41 199 HIS A C 1
ATOM 1627 O O . HIS A 1 199 ? -34.535 -3.238 36.332 1.00 61.41 199 HIS A O 1
ATOM 1633 N N . MET A 1 200 ? -33.758 -3.070 38.446 1.00 57.66 200 MET A N 1
ATOM 1634 C CA . MET A 1 200 ? -34.735 -2.093 38.942 1.00 57.66 200 MET A CA 1
ATOM 1635 C C . MET A 1 200 ? -34.530 -0.693 38.336 1.00 57.66 200 MET A C 1
ATOM 1637 O O . MET A 1 200 ? -35.495 0.030 38.118 1.00 57.66 200 MET A O 1
ATOM 1641 N N . CYS A 1 201 ? -33.286 -0.322 38.001 1.00 53.00 201 CYS A N 1
ATOM 1642 C CA . CYS A 1 201 ? -32.945 0.980 37.407 1.00 53.00 201 CYS A CA 1
ATOM 1643 C C . CYS A 1 201 ? -32.970 1.000 35.868 1.00 53.00 201 CYS A C 1
ATOM 1645 O O . CYS A 1 201 ? -32.564 1.991 35.255 1.00 53.00 201 CYS A O 1
ATOM 1647 N N . LYS A 1 202 ? -33.418 -0.077 35.210 1.00 58.94 202 LYS A N 1
ATOM 1648 C CA . LYS A 1 202 ? -33.673 -0.042 33.766 1.00 58.94 202 LYS A CA 1
ATOM 1649 C C . LYS A 1 202 ? -35.071 0.542 33.554 1.00 58.94 202 LYS A C 1
ATOM 1651 O O . LYS A 1 202 ? -36.022 -0.076 34.029 1.00 58.94 202 LYS A O 1
ATOM 1656 N N . PRO A 1 203 ? -35.252 1.654 32.814 1.00 52.03 203 PRO A N 1
ATOM 1657 C CA . PRO A 1 203 ? -36.576 1.954 32.287 1.00 52.03 203 PRO A CA 1
ATOM 1658 C C . PRO A 1 203 ? -37.018 0.725 31.488 1.00 52.03 203 PRO A C 1
ATOM 1660 O O . PRO A 1 203 ? -36.256 0.243 30.643 1.00 52.03 203 PRO A O 1
ATOM 1663 N N . GLN A 1 204 ? -38.182 0.168 31.846 1.00 53.84 204 GLN A N 1
ATOM 1664 C CA . GLN A 1 204 ? -38.830 -0.956 31.173 1.00 53.84 204 GLN A CA 1
ATOM 1665 C C . GLN A 1 204 ? -38.516 -0.921 29.681 1.00 53.84 204 GLN A C 1
ATOM 1667 O O . GLN A 1 204 ? -38.951 0.028 29.045 1.00 53.84 204 GLN A O 1
ATOM 1672 N N . TYR A 1 205 ? -37.765 -1.923 29.193 1.00 53.12 205 TYR A N 1
ATOM 1673 C CA . TYR A 1 205 ? -37.483 -2.233 27.787 1.00 53.12 205 TYR A CA 1
ATOM 1674 C C . TYR A 1 205 ? -37.260 -0.992 26.893 1.00 53.12 205 TYR A C 1
ATOM 1676 O O . TYR A 1 205 ? -38.146 -0.185 26.643 1.00 53.12 205 TYR A O 1
ATOM 1684 N N . LEU A 1 206 ? -36.079 -0.840 26.299 1.00 56.41 206 LEU A N 1
ATOM 1685 C CA . LEU A 1 206 ? -35.918 0.096 25.183 1.00 56.41 206 LEU A CA 1
ATOM 1686 C C . LEU A 1 206 ? -36.868 -0.340 24.051 1.00 56.41 206 LEU A C 1
ATOM 1688 O O . LEU A 1 206 ? -36.504 -1.158 23.212 1.00 56.41 206 LEU A O 1
ATOM 1692 N N . LYS A 1 207 ? -38.109 0.165 24.051 1.00 58.34 207 LYS A N 1
ATOM 1693 C CA . LYS A 1 207 ? -39.003 0.163 22.899 1.00 58.34 207 LYS A CA 1
ATOM 1694 C C . LYS A 1 207 ? -38.259 1.006 21.885 1.00 58.34 207 LYS A C 1
ATOM 1696 O O . LYS A 1 207 ? -38.253 2.233 21.984 1.00 58.34 207 LYS A O 1
ATOM 1701 N N . VAL A 1 208 ? -37.542 0.330 20.992 1.00 56.69 208 VAL A N 1
ATOM 1702 C CA . VAL A 1 208 ? -36.922 0.950 19.831 1.00 56.69 208 VAL A CA 1
ATOM 1703 C C . VAL A 1 208 ? -38.048 1.706 19.140 1.00 56.69 208 VAL A C 1
ATOM 1705 O O . VAL A 1 208 ? -38.999 1.114 18.639 1.00 56.69 208 VAL A O 1
ATOM 1708 N N . LYS A 1 209 ? -38.016 3.036 19.227 1.00 59.75 209 LYS A N 1
ATOM 1709 C CA . LYS A 1 209 ? -38.819 3.856 18.335 1.00 59.75 209 LYS A CA 1
ATOM 1710 C C . LYS A 1 209 ? -38.117 3.715 17.000 1.00 59.75 209 LYS A C 1
ATOM 1712 O O . LYS A 1 209 ? -37.035 4.273 16.840 1.00 59.75 209 LYS A O 1
ATOM 1717 N N . ASP A 1 210 ? -38.687 2.915 16.107 1.00 59.72 210 ASP A N 1
ATOM 1718 C CA . ASP A 1 210 ? -38.201 2.749 14.741 1.00 59.72 210 ASP A CA 1
ATOM 1719 C C . ASP A 1 210 ? -38.262 4.108 14.034 1.00 59.72 210 ASP A C 1
ATOM 1721 O O . ASP A 1 210 ? -39.257 4.480 13.413 1.00 59.72 210 ASP A O 1
ATOM 1725 N N . SER A 1 211 ? -37.220 4.921 14.194 1.00 58.97 211 SER A N 1
ATOM 1726 C CA . SER A 1 211 ? -37.126 6.200 13.513 1.00 58.97 211 SER A CA 1
ATOM 1727 C C . SER A 1 211 ? -36.665 5.950 12.083 1.00 58.97 211 SER A C 1
ATOM 1729 O O . SER A 1 211 ? -35.495 5.659 11.842 1.00 58.97 211 SER A O 1
ATOM 1731 N N . LEU A 1 212 ? -37.614 6.103 11.157 1.00 55.62 212 LEU A N 1
ATOM 1732 C CA . LEU A 1 212 ? -37.460 6.423 9.730 1.00 55.62 212 LEU A CA 1
ATOM 1733 C C . LEU A 1 212 ? -36.734 5.425 8.816 1.00 55.62 212 LEU A C 1
ATOM 1735 O O . LEU A 1 212 ? -36.863 5.546 7.599 1.00 55.62 212 LEU A O 1
ATOM 1739 N N . LEU A 1 213 ? -36.034 4.417 9.335 1.00 58.00 213 LEU A N 1
ATOM 1740 C CA . LEU A 1 213 ? -35.525 3.342 8.489 1.00 58.00 213 LEU A CA 1
ATOM 1741 C C . LEU A 1 213 ? -36.674 2.368 8.202 1.00 58.00 213 LEU A C 1
ATOM 1743 O O . LEU A 1 213 ? -37.177 1.720 9.120 1.00 58.00 213 LEU A O 1
ATOM 1747 N N . LYS A 1 214 ? -37.113 2.274 6.939 1.00 62.72 214 LYS A N 1
ATOM 1748 C CA . LYS A 1 214 ? -38.093 1.271 6.492 1.00 62.72 214 LYS A CA 1
ATOM 1749 C C . LYS A 1 214 ? -37.514 -0.121 6.731 1.00 62.72 214 LYS A C 1
ATOM 1751 O O . LYS A 1 214 ? -36.804 -0.664 5.890 1.00 62.72 214 LYS A O 1
ATOM 1756 N N . ASN A 1 215 ? -37.786 -0.672 7.907 1.00 65.06 215 ASN A N 1
ATOM 1757 C CA . ASN A 1 215 ? -37.394 -2.023 8.248 1.00 65.06 215 ASN A CA 1
ATOM 1758 C C . ASN A 1 215 ? -38.144 -2.986 7.305 1.00 65.06 215 ASN A C 1
ATOM 1760 O O . ASN A 1 215 ? -39.381 -2.977 7.308 1.00 65.06 215 ASN A O 1
ATOM 1764 N N . PRO A 1 216 ? -37.438 -3.804 6.501 1.00 69.44 216 PRO A N 1
ATOM 1765 C CA . PRO A 1 216 ? -38.066 -4.695 5.525 1.00 69.44 216 PRO A CA 1
ATOM 1766 C C . PRO A 1 216 ? -39.021 -5.708 6.173 1.00 69.44 216 PRO A C 1
ATOM 1768 O O . PRO A 1 216 ? -39.974 -6.143 5.533 1.00 69.44 216 PRO A O 1
ATOM 1771 N N . MET A 1 217 ? -38.845 -6.010 7.463 1.00 67.62 217 MET A N 1
ATOM 1772 C CA . MET A 1 217 ? -39.739 -6.898 8.213 1.00 67.62 217 MET A CA 1
ATOM 1773 C C . MET A 1 217 ? -41.127 -6.299 8.485 1.00 67.62 217 MET A C 1
ATOM 1775 O O . MET A 1 217 ? -42.068 -7.041 8.747 1.00 67.62 217 MET A O 1
ATOM 1779 N N . HIS A 1 218 ? -41.284 -4.974 8.398 1.00 67.81 218 HIS A N 1
ATOM 1780 C CA . HIS A 1 218 ? -42.556 -4.282 8.636 1.00 67.81 218 HIS A CA 1
ATOM 1781 C C . HIS A 1 218 ? -43.265 -3.847 7.347 1.00 67.81 218 HIS A C 1
ATOM 1783 O O . HIS A 1 218 ? -44.292 -3.170 7.417 1.00 67.81 218 HIS A O 1
ATOM 1789 N N . PHE A 1 219 ? -42.762 -4.243 6.173 1.00 71.88 219 PHE A N 1
ATOM 1790 C CA . PHE A 1 219 ? -43.306 -3.824 4.877 1.00 71.88 219 PHE A CA 1
ATOM 1791 C C . PHE A 1 219 ? -44.791 -4.180 4.722 1.00 71.88 219 PHE A C 1
ATOM 1793 O O . PHE A 1 219 ? -45.601 -3.343 4.330 1.00 71.88 219 PHE A O 1
ATOM 1800 N N . GLN A 1 220 ? -45.174 -5.396 5.120 1.00 76.06 220 GLN A N 1
ATOM 1801 C CA . GLN A 1 220 ? -46.561 -5.849 5.018 1.00 76.06 220 GLN A CA 1
ATOM 1802 C C . GLN A 1 220 ? -47.500 -5.074 5.956 1.00 76.06 220 GLN A C 1
ATOM 1804 O O . GLN A 1 220 ? -48.643 -4.797 5.602 1.00 76.06 220 GLN A O 1
ATOM 1809 N N . THR A 1 221 ? -47.021 -4.692 7.142 1.00 76.00 221 THR A N 1
ATOM 1810 C CA . THR A 1 221 ? -47.785 -3.860 8.080 1.00 76.00 221 THR A CA 1
ATOM 1811 C C . THR A 1 221 ? -47.905 -2.423 7.576 1.00 76.00 221 THR A C 1
ATOM 1813 O O . THR A 1 221 ? -48.971 -1.834 7.709 1.00 76.00 221 THR A O 1
ATOM 1816 N N . GLN A 1 222 ? -46.855 -1.864 6.962 1.00 75.44 222 GLN A N 1
ATOM 1817 C CA . GLN A 1 222 ? -46.910 -0.528 6.356 1.00 75.44 222 GLN A CA 1
ATOM 1818 C C . GLN A 1 222 ? -47.902 -0.476 5.188 1.00 75.44 222 GLN A C 1
ATOM 1820 O O . GLN A 1 222 ? -48.737 0.420 5.184 1.00 75.44 222 GLN A O 1
ATOM 1825 N N . SER A 1 223 ? -47.889 -1.468 4.286 1.00 77.12 223 SER A N 1
ATOM 1826 C CA . SER A 1 223 ? -48.856 -1.565 3.173 1.00 77.12 223 SER A CA 1
ATOM 1827 C C . SER A 1 223 ? -50.299 -1.561 3.674 1.00 77.12 223 SER A C 1
ATOM 1829 O O . SER A 1 223 ? -51.117 -0.778 3.206 1.00 77.12 223 SER A O 1
ATOM 1831 N N . ARG A 1 224 ? -50.600 -2.371 4.700 1.00 82.50 224 ARG A N 1
ATOM 1832 C CA . ARG A 1 224 ? -51.944 -2.417 5.298 1.00 82.50 224 ARG A CA 1
ATOM 1833 C C . ARG A 1 224 ? -52.357 -1.077 5.907 1.00 82.50 224 ARG A C 1
ATOM 1835 O O . ARG A 1 224 ? -53.482 -0.644 5.715 1.00 82.50 224 ARG A O 1
ATOM 1842 N N . LEU A 1 225 ? -51.449 -0.400 6.610 1.00 80.88 225 LEU A N 1
ATOM 1843 C CA . LEU A 1 225 ? -51.735 0.913 7.195 1.00 80.88 225 LEU A CA 1
ATOM 1844 C C . LEU A 1 225 ? -51.931 2.002 6.128 1.00 80.88 225 LEU A C 1
ATOM 1846 O O . LEU A 1 225 ? -52.716 2.922 6.345 1.00 80.88 225 LEU A O 1
ATOM 1850 N N . GLU A 1 226 ? -51.224 1.918 5.000 1.00 82.00 226 GLU A N 1
ATOM 1851 C CA . GLU A 1 226 ? -51.426 2.803 3.848 1.00 82.00 226 GLU A CA 1
ATOM 1852 C C . GLU A 1 226 ? -52.805 2.562 3.217 1.00 82.00 226 GLU A C 1
ATOM 1854 O O . GLU A 1 226 ? -53.564 3.515 3.041 1.00 82.00 226 GLU A O 1
ATOM 1859 N N . GLU A 1 227 ? -53.180 1.305 2.974 1.00 85.62 227 GLU A N 1
ATOM 1860 C CA . GLU A 1 227 ? -54.507 0.915 2.474 1.00 85.62 227 GLU A CA 1
ATOM 1861 C C . GLU A 1 227 ? -55.638 1.390 3.401 1.00 85.62 227 GLU A C 1
ATOM 1863 O O . GLU A 1 227 ? -56.586 2.039 2.948 1.00 85.62 227 GLU A O 1
ATOM 1868 N N . ASP A 1 228 ? -55.504 1.153 4.708 1.00 85.88 228 ASP A N 1
ATOM 1869 C CA . ASP A 1 228 ? -56.465 1.595 5.722 1.00 85.88 228 ASP A CA 1
ATOM 1870 C C . ASP A 1 228 ? -56.576 3.127 5.764 1.00 85.88 228 ASP A C 1
ATOM 1872 O O . ASP A 1 228 ? -57.670 3.675 5.917 1.00 85.88 228 ASP A O 1
ATOM 1876 N N . SER A 1 229 ? -55.461 3.846 5.583 1.00 82.62 229 SER A N 1
ATOM 1877 C CA . SER A 1 229 ? -55.469 5.313 5.543 1.00 82.62 229 SER A CA 1
ATOM 1878 C C . SER A 1 229 ? -56.196 5.863 4.312 1.00 82.62 229 SER A C 1
ATOM 1880 O O . SER A 1 229 ? -56.950 6.832 4.425 1.00 82.62 229 SER A O 1
ATOM 1882 N N . VAL A 1 230 ? -56.035 5.211 3.155 1.00 85.19 230 VAL A N 1
ATOM 1883 C CA . VAL A 1 230 ? -56.734 5.564 1.913 1.00 85.19 230 VAL A CA 1
ATOM 1884 C C . VAL A 1 230 ? -58.230 5.289 2.053 1.00 85.19 230 VAL A C 1
ATOM 1886 O O . VAL A 1 230 ? -59.042 6.142 1.698 1.00 85.19 230 VAL A O 1
ATOM 1889 N N . LEU A 1 231 ? -58.609 4.146 2.632 1.00 88.94 231 LEU A N 1
ATOM 1890 C CA . LEU A 1 231 ? -60.007 3.818 2.927 1.00 88.94 231 LEU A CA 1
ATOM 1891 C C . LEU A 1 231 ? -60.647 4.849 3.858 1.00 88.94 231 LEU A C 1
ATOM 1893 O O . LEU A 1 231 ? -61.740 5.345 3.575 1.00 88.94 231 LEU A O 1
ATOM 1897 N N . LEU A 1 232 ? -59.954 5.217 4.935 1.00 84.94 232 LEU A N 1
ATOM 1898 C CA . LEU A 1 232 ? -60.438 6.215 5.881 1.00 84.94 232 LEU A CA 1
ATOM 1899 C C . LEU A 1 232 ? -60.601 7.586 5.213 1.00 84.94 232 LEU A C 1
ATOM 1901 O O . LEU A 1 232 ? -61.599 8.267 5.445 1.00 84.94 232 LEU A O 1
ATOM 1905 N N . GLN A 1 233 ? -59.670 7.974 4.338 1.00 84.06 233 GLN A N 1
ATOM 1906 C CA . GLN A 1 233 ? -59.764 9.198 3.543 1.00 84.06 233 GLN A CA 1
ATOM 1907 C C . GLN A 1 233 ? -60.958 9.164 2.580 1.00 84.06 233 GLN A C 1
ATOM 1909 O O . GLN A 1 233 ? -61.649 10.171 2.435 1.00 84.06 233 GLN A O 1
ATOM 1914 N N . CYS A 1 234 ? -61.242 8.027 1.941 1.00 85.31 234 CYS A N 1
ATOM 1915 C CA . CYS A 1 234 ? -62.429 7.871 1.099 1.00 85.31 234 CYS A CA 1
ATOM 1916 C C . CYS A 1 234 ? -63.730 7.999 1.904 1.00 85.31 234 CYS A C 1
ATOM 1918 O O . CYS A 1 234 ? -64.700 8.562 1.404 1.00 85.31 234 CYS A O 1
ATOM 1920 N N . GLN A 1 235 ? -63.747 7.511 3.146 1.00 87.88 235 GLN A N 1
ATOM 1921 C CA . GLN A 1 235 ? -64.917 7.586 4.025 1.00 87.88 235 GLN A CA 1
ATOM 1922 C C . GLN A 1 235 ? -65.137 8.983 4.615 1.00 87.88 235 GLN A C 1
ATOM 1924 O O . GLN A 1 235 ? -66.274 9.423 4.755 1.00 87.88 235 GLN A O 1
ATOM 1929 N N . THR A 1 236 ? -64.060 9.678 4.980 1.00 86.56 236 THR A N 1
ATOM 1930 C CA . THR A 1 236 ? -64.132 10.960 5.705 1.00 86.56 236 THR A CA 1
ATOM 1931 C C . THR A 1 236 ? -63.930 12.185 4.816 1.00 86.56 236 THR A C 1
ATOM 1933 O O . THR A 1 236 ? -64.228 13.298 5.239 1.00 86.56 236 THR A O 1
ATOM 1936 N N . GLY A 1 237 ? -63.422 12.014 3.592 1.00 83.50 237 GLY A N 1
ATOM 1937 C CA . GLY A 1 237 ? -63.121 13.101 2.654 1.00 83.50 237 GLY A CA 1
ATOM 1938 C C . GLY A 1 237 ? -61.925 13.976 3.053 1.00 83.50 237 GLY A C 1
ATOM 1939 O O . GLY A 1 237 ? -61.597 14.927 2.343 1.00 83.50 237 GLY A O 1
ATOM 1940 N N . LEU A 1 238 ? -61.257 13.669 4.170 1.00 80.19 238 LEU A N 1
ATOM 1941 C CA . LEU A 1 238 ? -60.140 14.439 4.715 1.00 80.19 238 LEU A CA 1
ATOM 1942 C C . LEU A 1 238 ? -58.814 13.728 4.442 1.00 80.19 238 LEU A C 1
ATOM 1944 O O . LEU A 1 238 ? -58.685 12.523 4.647 1.00 80.19 238 LEU A O 1
ATOM 1948 N N . LYS A 1 239 ? -57.811 14.484 3.980 1.00 76.19 239 LYS A N 1
ATOM 1949 C CA . LYS A 1 239 ? -56.464 13.951 3.743 1.00 76.19 239 LYS A CA 1
ATOM 1950 C C . LYS A 1 239 ? -55.662 13.964 5.038 1.00 76.19 239 LYS A C 1
ATOM 1952 O O . LYS A 1 239 ? -55.362 15.036 5.562 1.00 76.19 239 LYS A O 1
ATOM 1957 N N . PHE A 1 240 ? -55.267 12.786 5.506 1.00 64.56 240 PHE A N 1
ATOM 1958 C CA . PHE A 1 240 ? -54.356 12.632 6.635 1.00 64.56 240 PHE A CA 1
ATOM 1959 C C . PHE A 1 240 ? -52.953 12.354 6.093 1.00 64.56 240 PHE A C 1
ATOM 1961 O O . PHE A 1 240 ? -52.633 11.230 5.718 1.00 64.56 240 PHE A O 1
ATOM 1968 N N . TRP A 1 241 ? -52.128 13.396 5.989 1.00 54.41 241 TRP A N 1
ATOM 1969 C CA . TRP A 1 241 ? -50.711 13.236 5.659 1.00 54.41 241 TRP A CA 1
ATOM 1970 C C . TRP A 1 241 ? -49.941 12.772 6.899 1.00 54.41 241 TRP A C 1
ATOM 1972 O O . TRP A 1 241 ? -50.277 13.169 8.017 1.00 54.41 241 TRP A O 1
ATOM 1982 N N . LYS A 1 242 ? -48.923 11.938 6.691 1.00 54.31 242 LYS A N 1
ATOM 1983 C CA . LYS A 1 242 ? -48.038 11.411 7.731 1.00 54.31 242 LYS A CA 1
ATOM 1984 C C . LYS A 1 242 ? -46.637 11.981 7.573 1.00 54.31 242 LYS A C 1
ATOM 1986 O O . LYS A 1 242 ? -46.210 12.121 6.405 1.00 54.31 242 LYS A O 1
#

Foldseek 3Di:
DDDDDDDPDDPDPPDPDPPPPPPPPVVPPPPPDDDDDDDDDDDDDDDDDDDDDDDDDDDDDDDDPPDVVVVVVVVVVVVVVVCVDPVVVVVVVVVVVVVVVVVVVVVVVVVVVVVVVVVVVVVVVVVVVVVVVVVVVVVVVCCCVPPVVVVVVVVVVVVVVVCVLVVVLVVLVVVLVVPDDPDDPPDDDCVSHPSCPVVVPDPPDPPPPPPDDPDVVCVVVVVVVVVVQVVVCVVPVDHDDD